Protein AF-A0A094HWD0-F1 (afdb_monomer_lite)

Secondary structure (DSSP, 8-state):
-----GGGSPPPP---SSTTTTTEEE-TTS-EEESS-TT------S-SSHHHHHHHHHHHHHHHHHHHHHHHHHTTEEEEEETTT--TTS--EEEEEETTTTT-SEEEEEE--TTSPTTBS-HHHHTSTTHHHHTBSHHHHHHHHHPBPTTSSBPEEEEE-SS--EEETTTTEEE-HHHHHTS--SSTTSPPPPP-TTTSS-TT-SSHHHHHHHIIIIIHHHHSPTT-EEEEEE-GGGG-

pLDDT: mean 93.98, std 5.71, range [55.62, 98.75]

Foldseek 3Di:
DDDDDLVNFAFQDAAAQALVSLQWDQDPLQAIAGVVDRVDFDDLPPDPQNRNSLLSVLSPLSNLVVVQVVLVVVLQKDWAWPVGPDDLLDATAIKIKHPCQQPALEEEEEAADQQDAFFANAVCCCRDPNHSCNRGCNVVSVVQQPDADPVGHGYMYITFGQHQQWADNVVSDTHGPSSQQSDGDRHSPDGGPDGDLVPGGDQQRSHNVSSVCCCVVPVCVVRHHVNHHYHYDYDDPNVD

Structure (mmCIF, N/CA/C/O backbone):
data_AF-A0A094HWD0-F1
#
_entry.id   AF-A0A094HWD0-F1
#
loop_
_atom_site.group_PDB
_atom_site.id
_atom_site.type_symbol
_atom_site.label_atom_id
_atom_site.label_alt_id
_atom_site.label_comp_id
_atom_site.label_asym_id
_atom_site.label_entity_id
_atom_site.label_seq_id
_atom_site.pdbx_PDB_ins_code
_atom_site.Cartn_x
_atom_site.Cartn_y
_atom_site.Cartn_z
_atom_site.occupancy
_atom_site.B_iso_or_equiv
_atom_site.auth_seq_id
_atom_site.auth_comp_id
_atom_site.auth_asym_id
_atom_site.auth_atom_id
_atom_site.pdbx_PDB_model_num
ATOM 1 N N . MET A 1 1 ? 18.355 18.136 -39.600 1.00 55.62 1 MET A N 1
ATOM 2 C CA . MET A 1 1 ? 17.879 17.665 -38.281 1.00 55.62 1 MET A CA 1
ATOM 3 C C . MET A 1 1 ? 17.108 16.374 -38.516 1.00 55.62 1 MET A C 1
ATOM 5 O O . MET A 1 1 ? 16.111 16.417 -39.224 1.00 55.62 1 MET A O 1
ATOM 9 N N . PHE A 1 2 ? 17.606 15.228 -38.048 1.00 69.12 2 PHE A N 1
ATOM 10 C CA . PHE A 1 2 ? 16.894 13.954 -38.199 1.00 69.12 2 PHE A CA 1
ATOM 11 C C . PHE A 1 2 ? 15.761 13.892 -37.174 1.00 69.12 2 PHE A C 1
ATOM 13 O O . PHE A 1 2 ? 15.998 14.107 -35.987 1.00 69.12 2 PHE A O 1
ATOM 20 N N . ARG A 1 3 ? 14.534 13.632 -37.633 1.00 71.06 3 ARG A N 1
ATOM 21 C CA . ARG A 1 3 ? 13.366 13.425 -36.772 1.00 71.06 3 ARG A CA 1
ATOM 22 C C . ARG A 1 3 ? 13.071 11.931 -36.740 1.00 71.06 3 ARG A C 1
ATOM 24 O O . ARG A 1 3 ? 12.794 11.345 -37.783 1.00 71.06 3 ARG A O 1
ATOM 31 N N . LEU A 1 4 ? 13.151 11.324 -35.560 1.00 74.50 4 LEU A N 1
ATOM 32 C CA . LEU A 1 4 ? 12.687 9.953 -35.359 1.00 74.50 4 LEU A CA 1
ATOM 33 C C . LEU A 1 4 ? 11.178 9.901 -35.616 1.00 74.50 4 LEU A C 1
ATOM 35 O O . LEU A 1 4 ? 10.418 10.702 -35.068 1.00 74.50 4 LEU A O 1
ATOM 39 N N . LEU A 1 5 ? 10.758 8.979 -36.479 1.00 84.88 5 LEU A N 1
ATOM 40 C CA . LEU A 1 5 ? 9.344 8.679 -36.679 1.00 84.88 5 LEU A CA 1
ATOM 41 C C . LEU A 1 5 ? 8.800 7.948 -35.440 1.00 84.88 5 LEU A C 1
ATOM 43 O O . LEU A 1 5 ? 9.559 7.209 -34.811 1.00 84.88 5 LEU A O 1
ATOM 47 N N . PRO A 1 6 ? 7.500 8.074 -35.113 1.00 81.06 6 PRO A N 1
ATOM 48 C CA . PRO A 1 6 ? 6.898 7.377 -33.972 1.00 81.06 6 PRO A CA 1
ATOM 49 C C . PRO A 1 6 ? 7.150 5.861 -33.959 1.00 81.06 6 PRO A C 1
ATOM 51 O O . PRO A 1 6 ? 7.413 5.288 -32.908 1.00 81.06 6 PRO A O 1
ATOM 54 N N . CYS A 1 7 ? 7.162 5.213 -35.129 1.00 83.62 7 CYS A N 1
ATOM 55 C CA . CYS A 1 7 ? 7.454 3.781 -35.269 1.00 83.62 7 CYS A CA 1
ATOM 56 C C . CYS A 1 7 ? 8.910 3.395 -34.952 1.00 83.62 7 CYS A C 1
ATOM 58 O O . CYS A 1 7 ? 9.192 2.221 -34.730 1.00 83.62 7 CYS A O 1
ATOM 60 N N . GLY A 1 8 ? 9.827 4.366 -34.941 1.00 87.31 8 GLY A N 1
ATOM 61 C CA . GLY A 1 8 ? 11.231 4.173 -34.585 1.00 87.31 8 GLY A CA 1
ATOM 62 C C . GLY A 1 8 ? 11.519 4.383 -33.099 1.00 87.31 8 GLY A C 1
ATOM 63 O O . GLY A 1 8 ? 12.674 4.268 -32.692 1.00 87.31 8 GLY A O 1
ATOM 64 N N . LEU A 1 9 ? 10.510 4.720 -32.288 1.00 91.31 9 LEU A N 1
ATOM 65 C CA . LEU A 1 9 ? 10.685 4.877 -30.848 1.00 91.31 9 LEU A CA 1
ATOM 66 C C . LEU A 1 9 ? 10.774 3.504 -30.161 1.00 91.31 9 LEU A C 1
ATOM 68 O O . LEU A 1 9 ? 10.066 2.571 -30.548 1.00 91.31 9 LEU A O 1
ATOM 72 N N . PRO A 1 10 ? 11.616 3.360 -29.122 1.00 92.94 10 PRO A N 1
ATOM 73 C CA . PRO A 1 10 ? 11.722 2.111 -28.380 1.00 92.94 10 PRO A CA 1
ATOM 74 C C . PRO A 1 10 ? 10.395 1.789 -27.693 1.00 92.94 10 PRO A C 1
ATOM 76 O O . PRO A 1 10 ? 9.833 2.642 -27.006 1.00 92.94 10 PRO A O 1
ATOM 79 N N . LYS A 1 11 ? 9.909 0.556 -27.841 1.00 93.69 11 LYS A N 1
ATOM 80 C CA . LYS A 1 11 ? 8.700 0.098 -27.145 1.00 93.69 11 LYS A CA 1
ATOM 81 C C . LYS A 1 11 ? 8.870 0.215 -25.633 1.00 93.69 11 LYS A C 1
ATOM 83 O O . LYS A 1 11 ? 9.974 0.055 -25.113 1.00 93.69 11 LYS A O 1
ATOM 88 N N . ASP A 1 12 ? 7.774 0.503 -24.944 1.00 95.62 12 ASP A N 1
ATOM 89 C CA . ASP A 1 12 ? 7.764 0.509 -23.486 1.00 95.62 12 ASP A CA 1
ATOM 90 C C . ASP A 1 12 ? 7.970 -0.923 -22.959 1.00 95.62 12 ASP A C 1
ATOM 92 O O . ASP A 1 12 ? 7.372 -1.850 -23.511 1.00 95.62 12 ASP A O 1
ATOM 96 N N . PRO A 1 13 ? 8.825 -1.148 -21.946 1.00 95.88 13 PRO A N 1
ATOM 97 C CA . PRO A 1 13 ? 9.082 -2.494 -21.470 1.00 95.88 13 PRO A CA 1
ATOM 98 C C . PRO A 1 13 ? 7.909 -3.031 -20.647 1.00 95.88 13 PRO A C 1
ATOM 100 O O . PRO A 1 13 ? 7.320 -2.347 -19.797 1.00 95.88 13 PRO A O 1
ATOM 103 N N . GLU A 1 14 ? 7.613 -4.300 -20.888 1.00 95.31 14 GLU A N 1
ATOM 104 C CA . GLU A 1 14 ? 6.589 -5.068 -20.198 1.00 95.31 14 GLU A CA 1
ATOM 105 C C . GLU A 1 14 ? 7.249 -6.204 -19.424 1.00 95.31 14 GLU A C 1
ATOM 107 O O . GLU A 1 14 ? 8.167 -6.860 -19.915 1.00 95.31 14 GLU A O 1
ATOM 112 N N . TYR A 1 15 ? 6.778 -6.409 -18.199 1.00 96.56 15 TYR A N 1
ATOM 113 C CA . TYR A 1 15 ? 7.242 -7.461 -17.308 1.00 96.56 15 TYR A CA 1
ATOM 114 C C . TYR A 1 15 ? 6.021 -8.169 -16.718 1.00 96.56 15 TYR A C 1
ATOM 116 O O . TYR A 1 15 ? 5.000 -7.505 -16.493 1.00 96.56 15 TYR A O 1
ATOM 124 N N . PRO A 1 16 ? 6.109 -9.483 -16.458 1.00 96.88 16 PRO A N 1
ATOM 125 C CA . PRO A 1 16 ? 5.057 -10.205 -15.752 1.00 96.88 16 PRO A CA 1
ATOM 126 C C . PRO A 1 16 ? 4.907 -9.681 -14.319 1.00 96.88 16 PRO A C 1
ATOM 128 O O . PRO A 1 16 ? 5.835 -9.100 -13.766 1.00 96.88 16 PRO A O 1
ATOM 131 N N . THR A 1 17 ? 3.734 -9.858 -13.713 1.00 95.69 17 THR A N 1
ATOM 132 C CA . THR A 1 17 ? 3.402 -9.293 -12.388 1.00 95.69 17 THR A CA 1
ATOM 133 C C . THR A 1 17 ? 3.291 -10.344 -11.283 1.00 95.69 17 THR A C 1
ATOM 135 O O . THR A 1 17 ? 2.714 -10.075 -10.231 1.00 95.69 17 THR A O 1
ATOM 138 N N . ASP A 1 18 ? 3.820 -11.539 -11.521 1.00 96.44 18 ASP A N 1
ATOM 139 C CA . ASP A 1 18 ? 3.979 -12.625 -10.558 1.00 96.44 18 ASP A CA 1
ATOM 140 C C . ASP A 1 18 ? 5.471 -12.892 -10.305 1.00 96.44 18 ASP A C 1
ATOM 142 O O . ASP A 1 18 ? 6.312 -12.669 -11.178 1.00 96.44 18 ASP A O 1
ATOM 146 N N . LEU A 1 19 ? 5.814 -13.327 -9.086 1.00 96.31 19 LEU A N 1
ATOM 147 C CA . LEU A 1 19 ? 7.217 -13.503 -8.690 1.00 96.31 19 LEU A CA 1
ATOM 148 C C . LEU A 1 19 ? 7.936 -14.540 -9.553 1.00 96.31 19 LEU A C 1
ATOM 150 O O . LEU A 1 19 ? 9.056 -14.282 -9.991 1.00 96.31 19 LEU A O 1
ATOM 154 N N . GLU A 1 20 ? 7.289 -15.675 -9.813 1.00 97.00 20 GLU A N 1
ATOM 155 C CA . GLU A 1 20 ? 7.901 -16.802 -10.515 1.00 97.00 20 GLU A CA 1
ATOM 156 C C . GLU A 1 20 ? 8.303 -16.411 -11.939 1.00 97.00 20 GLU A C 1
ATOM 158 O O . GLU A 1 20 ? 9.467 -16.555 -12.315 1.00 97.00 20 GLU A O 1
ATOM 163 N N . SER A 1 21 ? 7.389 -15.797 -12.695 1.00 97.06 21 SER A N 1
ATOM 164 C CA . SER A 1 21 ? 7.669 -15.319 -14.053 1.00 97.06 21 SER A CA 1
ATOM 165 C C . SER A 1 21 ? 8.644 -14.138 -14.080 1.00 97.06 21 SER A C 1
ATOM 167 O O . SER A 1 21 ? 9.310 -13.913 -15.091 1.00 97.06 21 SER A O 1
ATOM 169 N N . LEU A 1 22 ? 8.769 -13.381 -12.983 1.00 96.69 22 LEU A N 1
ATOM 170 C CA . LEU A 1 22 ? 9.822 -12.373 -12.809 1.00 96.69 22 LEU A CA 1
ATOM 171 C C . LEU A 1 22 ? 11.197 -12.987 -12.490 1.00 96.69 22 LEU A C 1
ATOM 173 O O . LEU A 1 22 ? 12.187 -12.253 -12.463 1.00 96.69 22 LEU A O 1
ATOM 177 N N . GLY A 1 23 ? 11.276 -14.301 -12.259 1.00 97.62 23 GLY A N 1
ATOM 178 C CA . GLY A 1 23 ? 12.507 -15.007 -11.914 1.00 97.62 23 GLY A CA 1
ATOM 179 C C . GLY A 1 23 ? 12.818 -15.008 -10.416 1.00 97.62 23 GLY A C 1
ATOM 180 O O . GLY A 1 23 ? 13.992 -15.072 -10.042 1.00 97.62 23 GLY A O 1
ATOM 181 N N . TYR A 1 24 ? 11.797 -14.913 -9.560 1.00 98.31 24 TYR A N 1
ATOM 182 C CA . TYR A 1 24 ? 11.932 -14.866 -8.104 1.00 98.31 24 TYR A CA 1
ATOM 183 C C . TYR A 1 24 ? 10.989 -15.842 -7.395 1.00 98.31 24 TYR A C 1
ATOM 185 O O . TYR A 1 24 ? 9.944 -16.225 -7.909 1.00 98.31 24 TYR A O 1
ATOM 193 N N . PHE A 1 25 ? 11.342 -16.210 -6.170 1.00 98.12 25 PHE A N 1
ATOM 194 C CA . PHE A 1 25 ? 10.505 -17.002 -5.273 1.00 98.12 25 PHE A CA 1
ATOM 195 C C . PHE A 1 25 ? 10.649 -16.490 -3.836 1.00 98.12 25 PHE A C 1
ATOM 197 O O . PHE A 1 25 ? 11.571 -15.730 -3.534 1.00 98.12 25 PHE A O 1
ATOM 204 N N . VAL A 1 26 ? 9.730 -16.889 -2.958 1.00 98.25 26 VAL A N 1
ATOM 205 C CA . VAL A 1 26 ? 9.836 -16.638 -1.514 1.00 98.25 26 VAL A CA 1
ATOM 206 C C . VAL A 1 26 ? 10.448 -17.876 -0.865 1.00 98.25 26 VAL A C 1
ATOM 208 O O . VAL A 1 26 ? 9.932 -18.973 -1.072 1.00 98.25 26 VAL A O 1
ATOM 211 N N . ASN A 1 27 ? 11.554 -17.723 -0.137 1.00 97.12 27 ASN A N 1
ATOM 212 C CA . ASN A 1 27 ? 12.204 -18.829 0.574 1.00 97.12 27 ASN A CA 1
ATOM 213 C C . ASN A 1 27 ? 11.548 -19.099 1.949 1.00 97.12 27 ASN A C 1
ATOM 215 O O . ASN A 1 27 ? 10.610 -18.413 2.356 1.00 97.12 27 ASN A O 1
ATOM 219 N N . ASP A 1 28 ? 12.079 -20.075 2.688 1.00 96.94 28 ASP A N 1
ATOM 220 C CA . ASP A 1 28 ? 11.582 -20.450 4.024 1.00 96.94 28 ASP A CA 1
ATOM 221 C C . ASP A 1 28 ? 11.779 -19.353 5.091 1.00 96.94 28 ASP A C 1
ATOM 223 O O . ASP A 1 28 ? 11.131 -19.374 6.136 1.00 96.94 28 ASP A O 1
ATOM 227 N N . GLU A 1 29 ? 12.648 -18.374 4.824 1.00 96.75 29 GLU A N 1
ATOM 228 C CA . GLU A 1 29 ? 12.916 -17.207 5.680 1.00 96.75 29 GLU A CA 1
ATOM 229 C C . GLU A 1 29 ? 12.014 -16.007 5.332 1.00 96.75 29 GLU A C 1
ATOM 231 O O . GLU A 1 29 ? 12.188 -14.916 5.870 1.00 96.75 29 GLU A O 1
ATOM 236 N N . ASP A 1 30 ? 11.029 -16.210 4.451 1.00 97.88 30 ASP A N 1
ATOM 237 C CA . ASP A 1 30 ? 10.090 -15.202 3.952 1.00 97.88 30 ASP A CA 1
ATOM 238 C C . ASP A 1 30 ? 10.704 -14.105 3.060 1.00 97.88 30 ASP A C 1
ATOM 240 O O . ASP A 1 30 ? 10.120 -13.039 2.836 1.00 97.88 30 ASP A O 1
ATOM 244 N N . GLU A 1 31 ? 11.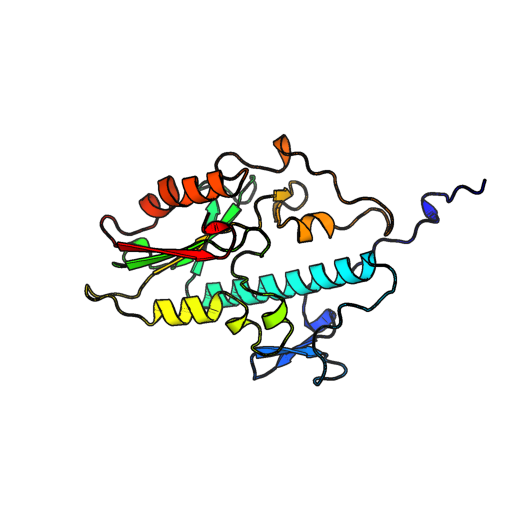883 -14.363 2.505 1.00 97.88 31 GLU A N 1
ATOM 245 C CA . GLU A 1 31 ? 12.622 -13.423 1.672 1.00 97.88 31 GLU A CA 1
ATOM 246 C C . GLU A 1 31 ? 12.425 -13.699 0.183 1.00 97.88 31 GLU A C 1
ATOM 248 O O . GLU A 1 31 ? 12.402 -14.845 -0.271 1.00 97.88 31 GLU A O 1
ATOM 253 N N . ILE A 1 32 ? 12.353 -12.626 -0.608 1.00 98.06 32 ILE A N 1
ATOM 254 C CA . ILE A 1 32 ? 12.278 -12.719 -2.067 1.00 98.06 32 ILE A CA 1
ATOM 255 C C . ILE A 1 32 ? 13.686 -12.939 -2.628 1.00 98.06 32 ILE A C 1
ATOM 257 O O . ILE A 1 32 ? 14.540 -12.047 -2.580 1.00 98.06 32 ILE A O 1
ATOM 261 N N . ARG A 1 33 ? 13.920 -14.124 -3.194 1.00 98.12 33 ARG A N 1
ATOM 262 C CA . ARG A 1 33 ? 15.210 -14.566 -3.741 1.00 98.12 33 ARG A CA 1
ATOM 263 C C . ARG A 1 33 ? 15.108 -14.865 -5.232 1.00 98.12 33 ARG A C 1
ATOM 265 O O . ARG A 1 33 ? 14.052 -15.248 -5.728 1.00 98.12 33 ARG A O 1
ATOM 272 N N . SER A 1 34 ? 16.203 -14.664 -5.963 1.00 97.69 34 SER A N 1
ATOM 273 C CA . SER A 1 34 ? 16.270 -15.005 -7.389 1.00 97.69 34 SER A CA 1
ATOM 274 C C . SER A 1 34 ? 16.265 -16.522 -7.596 1.00 97.69 34 SER A C 1
ATOM 276 O O . SER A 1 34 ? 16.999 -17.241 -6.920 1.00 97.69 34 SER A O 1
ATOM 278 N N . ILE A 1 35 ? 15.484 -16.999 -8.569 1.00 98.06 35 ILE A N 1
ATOM 279 C CA . ILE A 1 35 ? 15.457 -18.408 -8.993 1.00 98.06 35 ILE A CA 1
ATOM 280 C C . ILE A 1 35 ? 16.804 -18.817 -9.606 1.00 98.06 35 ILE A C 1
ATOM 282 O O . ILE A 1 35 ? 17.298 -19.907 -9.332 1.00 98.06 35 ILE A O 1
ATOM 286 N N . GLU A 1 36 ? 17.425 -17.940 -10.404 1.00 97.12 36 GLU A N 1
ATOM 287 C CA . GLU A 1 36 ? 18.719 -18.210 -11.050 1.00 97.12 36 GLU A CA 1
ATOM 288 C C . GLU A 1 36 ? 19.840 -18.390 -10.016 1.00 97.12 36 GLU A C 1
ATOM 290 O O . GLU A 1 36 ? 20.690 -19.271 -10.148 1.00 97.12 36 GLU A O 1
ATOM 295 N N . ASN A 1 37 ? 19.844 -17.562 -8.968 1.00 97.06 37 ASN A N 1
ATOM 296 C CA . ASN A 1 37 ? 20.797 -17.679 -7.872 1.00 97.06 37 ASN A CA 1
ATOM 297 C C . ASN A 1 37 ? 20.187 -17.168 -6.553 1.00 97.06 37 ASN A C 1
ATOM 299 O O . ASN A 1 37 ? 20.165 -15.952 -6.321 1.00 97.06 37 ASN A O 1
ATOM 303 N N . PRO A 1 38 ? 19.786 -18.081 -5.646 1.00 96.81 38 PRO A N 1
ATOM 304 C CA . PRO A 1 38 ? 19.119 -17.738 -4.387 1.00 96.81 38 PRO A CA 1
ATOM 305 C C . PRO A 1 38 ? 19.908 -16.827 -3.437 1.00 96.81 38 PRO A C 1
ATOM 307 O O . PRO A 1 38 ? 19.339 -16.300 -2.485 1.00 96.81 38 PRO A O 1
ATOM 310 N N . LYS A 1 39 ? 21.209 -16.600 -3.674 1.00 95.81 39 LYS A N 1
ATOM 311 C CA . LYS A 1 39 ? 22.006 -15.641 -2.888 1.00 95.81 39 LYS A CA 1
ATOM 312 C C . LYS A 1 39 ? 21.632 -14.186 -3.171 1.00 95.81 39 LYS A C 1
ATOM 314 O O . LYS A 1 39 ? 21.931 -13.316 -2.354 1.00 95.81 39 LYS A O 1
ATOM 319 N N . TYR A 1 40 ? 21.020 -13.904 -4.320 1.00 96.31 40 TYR A N 1
ATOM 320 C CA . TYR A 1 40 ? 20.686 -12.545 -4.727 1.00 96.31 40 TYR A CA 1
ATOM 321 C C . TYR A 1 40 ? 19.231 -12.191 -4.421 1.00 96.31 40 TYR A C 1
ATOM 323 O O . TYR A 1 40 ? 18.310 -12.985 -4.617 1.00 96.31 40 TYR A O 1
ATOM 331 N N . TYR A 1 41 ? 19.052 -10.957 -3.955 1.00 96.81 41 TYR A N 1
ATOM 332 C CA . TYR A 1 41 ? 17.760 -10.287 -3.847 1.00 96.81 41 TYR A CA 1
ATOM 333 C C . TYR A 1 41 ? 17.319 -9.709 -5.201 1.00 96.81 41 TYR A C 1
ATOM 335 O O . TYR A 1 41 ? 17.978 -9.896 -6.228 1.00 96.81 41 TYR A O 1
ATOM 343 N N . PHE A 1 42 ? 16.221 -8.953 -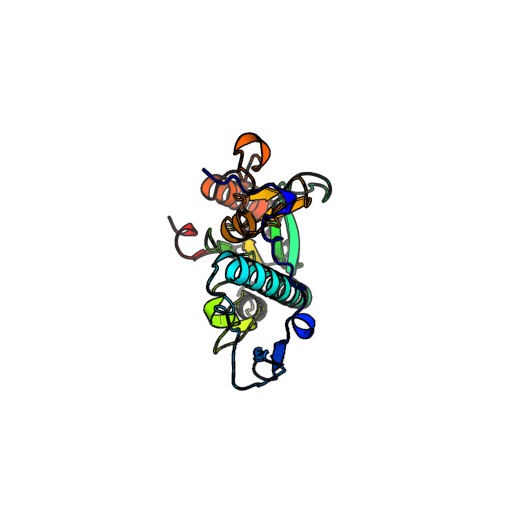5.191 1.00 95.25 42 PHE A N 1
ATOM 344 C CA . PHE A 1 42 ? 15.746 -8.200 -6.345 1.00 95.25 42 PHE A CA 1
ATOM 345 C C . PHE A 1 42 ? 16.832 -7.294 -6.946 1.00 95.25 42 PHE A C 1
ATOM 347 O O . PHE A 1 42 ? 17.389 -6.413 -6.285 1.00 95.25 42 PHE A O 1
ATOM 354 N N . LYS A 1 43 ? 17.103 -7.481 -8.239 1.00 94.69 43 LYS A N 1
ATOM 355 C CA . LYS A 1 43 ? 18.051 -6.666 -9.001 1.00 94.69 43 LYS A CA 1
ATOM 356 C C . LYS A 1 43 ? 17.313 -5.531 -9.709 1.00 94.69 43 LYS A C 1
ATOM 358 O O . LYS A 1 43 ? 16.762 -5.746 -10.778 1.00 94.69 43 LYS A O 1
ATOM 363 N N . TYR A 1 44 ? 17.359 -4.322 -9.144 1.00 93.88 44 TYR A N 1
ATOM 364 C CA . TYR A 1 44 ? 16.729 -3.135 -9.745 1.00 93.88 44 TYR A CA 1
ATOM 365 C C . TYR A 1 44 ? 17.413 -2.675 -11.042 1.00 93.88 44 TYR A C 1
ATOM 367 O O . TYR A 1 44 ? 16.756 -2.389 -12.037 1.00 93.88 44 TYR A O 1
ATOM 375 N N . PHE A 1 45 ? 18.747 -2.590 -11.038 1.00 95.56 45 PHE A N 1
ATOM 376 C CA . PHE A 1 45 ? 19.510 -2.088 -12.182 1.00 95.56 45 PHE A CA 1
ATOM 377 C C . PHE A 1 45 ? 19.754 -3.201 -13.205 1.00 95.56 45 PHE A C 1
ATOM 379 O O . PHE A 1 45 ? 20.784 -3.884 -13.179 1.00 95.56 45 PHE A O 1
ATOM 386 N N . ILE A 1 46 ? 18.797 -3.379 -14.112 1.00 94.94 46 ILE A N 1
ATOM 387 C CA . ILE A 1 46 ? 18.897 -4.306 -15.250 1.00 94.94 46 ILE A CA 1
ATOM 388 C C . ILE A 1 46 ? 19.244 -3.597 -16.560 1.00 94.94 46 ILE A C 1
ATOM 390 O O . ILE A 1 46 ? 19.739 -4.229 -17.491 1.00 94.94 46 ILE A O 1
ATOM 394 N N . ASN A 1 47 ? 19.020 -2.284 -16.633 1.00 96.00 47 ASN A N 1
ATOM 395 C CA . ASN A 1 47 ? 19.301 -1.471 -17.806 1.00 96.00 47 ASN A CA 1
ATOM 396 C C . ASN A 1 47 ? 19.861 -0.095 -17.401 1.00 96.00 47 ASN A C 1
ATOM 398 O O . ASN A 1 47 ? 19.629 0.394 -16.296 1.00 96.00 47 ASN A O 1
ATOM 402 N N . ARG A 1 48 ? 20.588 0.554 -18.318 1.00 94.12 48 ARG A N 1
ATOM 403 C CA . ARG A 1 48 ? 21.047 1.945 -18.154 1.00 94.12 48 ARG A CA 1
ATOM 404 C C . ARG A 1 48 ? 19.913 2.954 -18.327 1.00 94.12 48 ARG A C 1
ATOM 406 O O . ARG A 1 48 ? 19.997 4.059 -17.805 1.00 94.12 48 ARG A O 1
ATOM 413 N N . THR A 1 49 ? 18.877 2.592 -19.077 1.00 93.06 49 THR A N 1
ATOM 414 C CA . THR A 1 49 ? 17.676 3.405 -19.240 1.00 93.06 49 THR A CA 1
ATOM 415 C C . THR A 1 49 ? 16.739 3.166 -18.064 1.00 93.06 49 THR A C 1
ATOM 417 O O . THR A 1 49 ? 16.182 2.077 -17.919 1.00 93.06 49 THR A O 1
ATOM 420 N N . GLU A 1 50 ? 16.519 4.214 -17.270 1.00 94.44 50 GLU A N 1
ATOM 421 C CA . GLU A 1 50 ? 15.764 4.139 -16.015 1.00 94.44 50 GLU A CA 1
ATOM 422 C C . GLU A 1 50 ? 14.355 3.566 -16.186 1.00 94.44 50 GLU A C 1
ATOM 424 O O . GLU A 1 50 ? 13.897 2.778 -15.363 1.00 94.44 50 GLU A O 1
ATOM 429 N N . ARG A 1 51 ? 13.714 3.847 -17.324 1.00 95.62 51 ARG A N 1
ATOM 430 C CA . ARG A 1 51 ? 12.377 3.347 -17.644 1.00 95.62 51 ARG A CA 1
ATOM 431 C C . ARG A 1 51 ? 12.235 1.826 -17.512 1.00 95.62 51 ARG A C 1
ATOM 433 O O . ARG A 1 51 ? 11.203 1.342 -17.058 1.00 95.62 51 ARG A O 1
ATOM 440 N N . TYR A 1 52 ? 13.259 1.066 -17.898 1.00 96.44 52 TYR A N 1
ATOM 441 C CA . TYR A 1 52 ? 13.236 -0.397 -17.801 1.00 96.44 52 TYR A CA 1
ATOM 442 C C . TYR A 1 52 ? 13.298 -0.863 -16.346 1.00 96.44 52 TYR A C 1
ATOM 444 O O . TYR A 1 52 ? 12.577 -1.793 -15.989 1.00 96.44 52 TYR A O 1
ATOM 452 N N . ASN A 1 53 ? 14.102 -0.186 -15.522 1.00 96.69 53 ASN A N 1
ATOM 453 C CA . ASN A 1 53 ? 14.244 -0.469 -14.095 1.00 96.69 53 ASN A CA 1
ATOM 454 C C . ASN A 1 53 ? 12.943 -0.121 -13.345 1.00 96.69 53 ASN A C 1
ATOM 456 O O . ASN A 1 53 ? 12.441 -0.915 -12.551 1.00 96.69 53 ASN A O 1
ATOM 460 N N . GLU A 1 54 ? 12.328 1.027 -13.655 1.00 96.38 54 GLU A N 1
ATOM 461 C CA . GLU A 1 54 ? 11.049 1.456 -13.070 1.00 96.38 54 GLU A CA 1
ATOM 462 C C . GLU A 1 54 ? 9.907 0.487 -13.387 1.00 96.38 54 GLU A C 1
ATOM 464 O O . GLU A 1 54 ? 9.136 0.120 -12.498 1.00 96.38 54 GLU A O 1
ATOM 469 N N . ARG A 1 55 ? 9.807 0.053 -14.650 1.00 97.06 55 ARG A N 1
ATOM 470 C CA . ARG A 1 55 ? 8.775 -0.888 -15.099 1.00 97.06 55 ARG A CA 1
ATOM 471 C C . ARG A 1 55 ? 8.930 -2.257 -14.448 1.00 97.06 55 ARG A C 1
ATOM 473 O O . ARG A 1 55 ? 7.928 -2.832 -14.030 1.00 97.06 55 ARG A O 1
ATOM 480 N N . GLN A 1 56 ? 10.163 -2.738 -14.291 1.00 96.81 56 GLN A N 1
ATOM 481 C CA . GLN A 1 56 ? 10.433 -3.978 -13.566 1.00 96.81 56 GLN A CA 1
ATOM 482 C C . GLN A 1 56 ? 10.085 -3.842 -12.079 1.00 96.81 56 GLN A C 1
ATOM 484 O O . GLN A 1 56 ? 9.440 -4.722 -11.511 1.00 96.81 56 GLN A O 1
ATOM 489 N N . ARG A 1 57 ? 10.459 -2.723 -11.445 1.00 96.56 57 ARG A N 1
ATOM 490 C CA . ARG A 1 57 ? 10.123 -2.448 -10.042 1.00 96.56 57 ARG A CA 1
ATOM 491 C C . ARG A 1 57 ? 8.616 -2.401 -9.814 1.00 96.56 57 ARG A C 1
ATOM 493 O O . ARG A 1 57 ? 8.149 -2.985 -8.849 1.00 96.56 57 ARG A O 1
ATOM 500 N N . GLU A 1 58 ? 7.843 -1.741 -10.674 1.00 97.00 58 GLU A N 1
ATOM 501 C CA . GLU A 1 58 ? 6.376 -1.706 -10.539 1.00 97.00 58 GLU A CA 1
ATOM 502 C C . GLU A 1 58 ? 5.741 -3.094 -10.714 1.00 97.00 58 GLU A C 1
ATOM 504 O O . GLU A 1 58 ? 4.761 -3.420 -10.037 1.00 97.00 58 GLU A O 1
ATOM 509 N N . ALA A 1 59 ? 6.308 -3.931 -11.585 1.00 97.44 59 ALA A N 1
ATOM 510 C CA . ALA A 1 59 ? 5.872 -5.311 -11.744 1.00 97.44 59 ALA A CA 1
ATOM 511 C C . ALA A 1 59 ? 6.156 -6.146 -10.480 1.00 97.44 59 ALA A C 1
ATOM 513 O O . ALA A 1 59 ? 5.251 -6.802 -9.962 1.00 97.44 59 ALA A O 1
ATOM 514 N N . MET A 1 60 ? 7.360 -6.015 -9.912 1.00 97.69 60 MET A N 1
ATOM 515 C CA . MET A 1 60 ? 7.731 -6.609 -8.622 1.00 97.69 60 MET A CA 1
ATOM 516 C C . MET A 1 60 ? 6.831 -6.109 -7.479 1.00 97.69 60 MET A C 1
ATOM 518 O O . MET A 1 60 ? 6.282 -6.908 -6.725 1.00 97.69 60 MET A O 1
ATOM 522 N N . ASN A 1 61 ? 6.592 -4.798 -7.381 1.00 97.12 61 ASN A N 1
ATOM 523 C CA . ASN A 1 61 ? 5.693 -4.215 -6.380 1.00 97.12 61 ASN A CA 1
ATOM 524 C C . ASN A 1 61 ? 4.257 -4.739 -6.527 1.00 97.12 61 ASN A C 1
ATOM 526 O O . ASN A 1 61 ? 3.561 -4.920 -5.531 1.00 97.12 61 ASN A O 1
ATOM 530 N N . THR A 1 62 ? 3.808 -5.016 -7.754 1.00 96.75 62 THR A N 1
ATOM 531 C CA . THR A 1 62 ? 2.496 -5.630 -7.992 1.00 96.75 62 THR A CA 1
ATOM 532 C C . THR A 1 62 ? 2.437 -7.065 -7.479 1.00 96.75 62 THR A C 1
ATOM 534 O O . THR A 1 62 ? 1.464 -7.409 -6.809 1.00 96.75 62 THR A O 1
ATOM 537 N N . ALA A 1 63 ? 3.479 -7.867 -7.706 1.00 97.94 63 ALA A N 1
ATOM 538 C CA . ALA A 1 63 ? 3.573 -9.213 -7.143 1.00 97.94 63 ALA A CA 1
ATOM 539 C C . ALA A 1 63 ? 3.557 -9.180 -5.602 1.00 97.94 63 ALA A C 1
ATOM 541 O O . ALA A 1 63 ? 2.789 -9.903 -4.965 1.00 97.94 63 ALA A O 1
ATOM 542 N N . ILE A 1 64 ? 4.336 -8.270 -5.004 1.00 98.12 64 ILE A N 1
ATOM 543 C CA . ILE A 1 64 ? 4.388 -8.048 -3.550 1.00 98.12 64 ILE A CA 1
ATOM 544 C C . ILE A 1 64 ? 3.013 -7.659 -3.000 1.00 98.12 64 ILE A C 1
ATOM 546 O O . ILE A 1 64 ? 2.567 -8.251 -2.019 1.00 98.12 64 ILE A O 1
ATOM 550 N N . ARG A 1 65 ? 2.315 -6.705 -3.637 1.00 97.00 65 ARG A N 1
ATOM 551 C CA . ARG A 1 65 ? 0.960 -6.292 -3.236 1.00 97.00 65 ARG A CA 1
ATOM 552 C C . ARG A 1 65 ? 0.012 -7.483 -3.168 1.00 97.00 65 ARG A C 1
ATOM 554 O O . ARG A 1 65 ? -0.662 -7.653 -2.160 1.00 97.00 65 ARG A O 1
ATOM 561 N N . THR A 1 66 ? 0.001 -8.329 -4.195 1.00 97.50 66 THR A N 1
ATOM 562 C CA . THR A 1 66 ? -0.861 -9.520 -4.239 1.00 97.50 66 THR A CA 1
ATOM 563 C C . THR A 1 66 ? -0.580 -10.473 -3.076 1.00 97.50 66 THR A C 1
ATOM 565 O O . THR A 1 66 ? -1.516 -10.949 -2.431 1.00 97.50 66 THR A O 1
ATOM 568 N N . ILE A 1 67 ? 0.696 -10.716 -2.761 1.00 98.31 67 ILE A N 1
ATOM 569 C CA . ILE A 1 67 ? 1.092 -11.590 -1.647 1.00 98.31 67 ILE A CA 1
ATOM 570 C C . ILE A 1 67 ? 0.678 -10.982 -0.306 1.00 98.31 67 ILE A C 1
ATOM 572 O O . ILE A 1 67 ? 0.047 -11.660 0.504 1.00 98.31 67 ILE A O 1
ATOM 576 N N . VAL A 1 68 ? 0.990 -9.704 -0.076 1.00 98.56 68 VAL A N 1
ATOM 577 C CA . VAL A 1 68 ? 0.663 -9.006 1.176 1.00 98.56 68 VAL A CA 1
ATOM 578 C C . VAL A 1 68 ? -0.847 -8.939 1.383 1.00 98.56 68 VAL A C 1
ATOM 580 O O . VAL A 1 68 ? -1.320 -9.284 2.463 1.00 98.56 68 VAL A O 1
ATOM 583 N N . SER A 1 69 ? -1.623 -8.583 0.356 1.00 97.81 69 SER A N 1
ATOM 584 C CA . SER A 1 69 ? -3.088 -8.583 0.433 1.00 97.81 69 SER A CA 1
ATOM 585 C C . SER A 1 69 ? -3.644 -9.971 0.752 1.00 97.81 69 SER A C 1
ATOM 587 O O . SER A 1 69 ? -4.513 -10.085 1.613 1.00 97.81 69 SER A O 1
ATOM 589 N N . SER A 1 70 ? -3.114 -11.027 0.127 1.00 98.44 70 SER A N 1
ATOM 590 C CA . SER A 1 70 ? -3.547 -12.407 0.396 1.00 98.44 70 SER A CA 1
ATOM 591 C C . SER A 1 70 ? -3.239 -12.837 1.832 1.00 98.44 70 SER A C 1
ATOM 593 O O . SER A 1 70 ? -4.077 -13.449 2.491 1.00 98.44 70 SER A O 1
ATOM 595 N N . ARG A 1 71 ? -2.058 -12.480 2.351 1.00 98.56 71 ARG A N 1
ATOM 596 C CA . ARG A 1 71 ? -1.661 -12.782 3.733 1.00 98.56 71 ARG A CA 1
ATOM 597 C C . ARG A 1 71 ? -2.489 -12.005 4.750 1.00 98.56 71 ARG A C 1
ATOM 599 O O . ARG A 1 71 ? -2.957 -12.594 5.712 1.00 98.56 71 ARG A O 1
ATOM 606 N N . LEU A 1 72 ? -2.726 -10.714 4.523 1.00 98.75 72 LEU A N 1
ATOM 607 C CA . LEU A 1 72 ? -3.588 -9.910 5.394 1.00 98.75 72 LEU A CA 1
ATOM 608 C C . LEU A 1 72 ? -5.027 -10.443 5.407 1.00 98.75 72 LEU A C 1
ATOM 610 O O . LEU A 1 72 ? -5.636 -10.507 6.472 1.00 98.75 72 LEU A O 1
ATOM 614 N N . ALA A 1 73 ? -5.546 -10.888 4.259 1.00 98.56 73 ALA A N 1
ATOM 615 C CA . ALA A 1 73 ? -6.851 -11.539 4.189 1.00 98.56 73 ALA A CA 1
ATOM 616 C C . ALA A 1 73 ? -6.895 -12.848 4.996 1.00 98.56 73 ALA A C 1
ATOM 618 O O . ALA A 1 73 ? -7.847 -13.077 5.742 1.00 98.56 73 ALA A O 1
ATOM 619 N N . ALA A 1 74 ? -5.847 -13.674 4.910 1.00 98.44 74 ALA A N 1
ATOM 620 C CA . ALA A 1 74 ? -5.722 -14.892 5.715 1.00 98.44 74 ALA A CA 1
ATOM 621 C C . ALA A 1 74 ? -5.657 -14.606 7.230 1.00 98.44 74 ALA A C 1
ATOM 623 O O . ALA A 1 74 ? -6.160 -15.398 8.022 1.00 98.44 74 ALA A O 1
ATOM 624 N N . GLU A 1 75 ? -5.123 -13.447 7.628 1.00 98.12 75 GLU A N 1
ATOM 625 C CA . GLU A 1 75 ? -5.127 -12.954 9.014 1.00 98.12 75 GLU A CA 1
ATOM 626 C C . GLU A 1 75 ? -6.456 -12.290 9.430 1.00 98.12 75 GLU A C 1
ATOM 628 O O . GLU A 1 75 ? -6.553 -11.683 10.495 1.00 98.12 75 GLU A O 1
ATOM 633 N N . GLY A 1 76 ? -7.511 -12.398 8.619 1.00 98.12 76 GLY A N 1
ATOM 634 C CA . GLY A 1 76 ? -8.838 -11.882 8.956 1.00 98.12 76 GLY A CA 1
ATOM 635 C C . GLY A 1 76 ? -8.988 -10.375 8.756 1.00 98.12 76 GLY A C 1
ATOM 636 O O . GLY A 1 76 ? -9.783 -9.742 9.454 1.00 98.12 76 GLY A O 1
ATOM 637 N N . MET A 1 77 ? -8.233 -9.793 7.823 1.00 98.62 77 MET A N 1
ATOM 638 C CA . MET A 1 77 ? -8.466 -8.434 7.337 1.00 98.62 77 MET A CA 1
ATOM 639 C C . MET A 1 77 ? -9.370 -8.457 6.101 1.00 98.62 77 MET A C 1
ATOM 641 O O . MET A 1 77 ? -9.167 -9.247 5.184 1.00 98.62 77 MET A O 1
ATOM 645 N N . GLU A 1 78 ? -10.339 -7.554 6.042 1.00 97.62 78 GLU A N 1
ATOM 646 C CA . GLU A 1 78 ? -11.235 -7.367 4.907 1.00 97.62 78 GLU A CA 1
ATOM 647 C C . GLU A 1 78 ? -11.043 -5.995 4.259 1.00 97.62 78 GLU A C 1
ATOM 649 O O . GLU A 1 78 ? -10.695 -5.010 4.916 1.00 97.62 78 GLU A O 1
ATOM 654 N N . THR A 1 79 ? -11.262 -5.937 2.946 1.00 97.44 79 THR A N 1
ATOM 655 C CA . THR A 1 79 ? -11.170 -4.698 2.172 1.00 97.44 79 THR A CA 1
ATOM 656 C C . THR A 1 79 ? -12.469 -3.914 2.268 1.00 97.44 79 THR A C 1
ATOM 658 O O . THR A 1 79 ? -13.520 -4.400 1.855 1.00 97.44 79 THR A O 1
ATOM 661 N N . HIS A 1 80 ? -12.379 -2.656 2.699 1.00 96.94 80 HIS A N 1
ATOM 662 C CA . HIS A 1 80 ? -13.465 -1.689 2.567 1.00 96.94 80 HIS A CA 1
ATOM 663 C C . HIS A 1 80 ? -13.110 -0.646 1.516 1.00 96.94 80 HIS A C 1
ATOM 665 O O . HIS A 1 80 ? -12.001 -0.112 1.498 1.00 96.94 80 HIS A O 1
ATOM 671 N N . LEU A 1 81 ? -14.068 -0.341 0.647 1.00 95.62 81 LEU A N 1
ATOM 672 C CA . LEU A 1 81 ? -13.932 0.703 -0.360 1.00 95.62 81 LEU A CA 1
ATOM 673 C C . LEU A 1 81 ? -14.424 2.024 0.217 1.00 95.62 81 LEU A C 1
ATOM 675 O O . LEU A 1 81 ? -15.478 2.059 0.851 1.00 95.62 81 LEU A O 1
ATOM 679 N N . LEU A 1 82 ? -13.653 3.088 0.009 1.00 94.50 82 LEU A N 1
ATOM 680 C CA . LEU A 1 82 ? -14.002 4.446 0.403 1.00 94.50 82 LEU A CA 1
ATOM 681 C C . LEU A 1 82 ? -14.398 5.273 -0.823 1.00 94.50 82 LEU A C 1
ATOM 683 O O . LEU A 1 82 ? -13.655 5.231 -1.805 1.00 94.50 82 LEU A O 1
ATOM 687 N N . PRO A 1 83 ? -15.486 6.063 -0.763 1.00 93.25 83 PRO A N 1
ATOM 688 C CA . PRO A 1 83 ? -16.415 6.211 0.369 1.00 93.25 83 PRO A CA 1
ATOM 689 C C . PRO A 1 83 ? -17.113 4.898 0.765 1.00 93.25 83 PRO A C 1
ATOM 691 O O . PRO A 1 83 ? -17.297 4.031 -0.082 1.00 93.25 83 PRO A O 1
ATOM 694 N N . LEU A 1 84 ? -17.476 4.709 2.038 1.00 91.44 84 LEU A N 1
ATOM 695 C CA . LEU A 1 84 ? -18.076 3.437 2.478 1.00 91.44 84 LEU A CA 1
ATOM 696 C C . LEU A 1 84 ? -19.328 3.084 1.656 1.00 91.44 84 LEU A C 1
ATOM 698 O O . LEU A 1 84 ? -20.125 3.955 1.319 1.00 91.44 84 LEU A O 1
ATOM 702 N N . SER A 1 85 ? -19.523 1.791 1.379 1.00 87.19 85 SER A N 1
ATOM 703 C CA . SER A 1 85 ? -20.607 1.249 0.529 1.00 87.19 85 SER A CA 1
ATOM 704 C C . SER A 1 85 ? -20.506 1.589 -0.965 1.00 87.19 85 SER A C 1
ATOM 706 O O . SER A 1 85 ? -21.445 1.345 -1.723 1.00 87.19 85 SER A O 1
ATOM 708 N N . THR A 1 86 ? -19.369 2.123 -1.409 1.00 90.00 86 THR A N 1
ATOM 709 C CA . THR A 1 86 ? -19.118 2.412 -2.822 1.00 90.00 86 THR A CA 1
ATOM 710 C C . THR A 1 86 ? -18.940 1.121 -3.636 1.00 90.00 86 THR A C 1
ATOM 712 O O . THR A 1 86 ? -18.154 0.260 -3.233 1.00 90.00 86 THR A O 1
ATOM 715 N N . PRO A 1 87 ? -19.624 0.960 -4.789 1.00 90.44 87 PRO A N 1
ATOM 716 C CA . PRO A 1 87 ? -19.406 -0.182 -5.673 1.00 90.44 87 PRO A CA 1
ATOM 717 C C . PRO A 1 87 ? -17.982 -0.209 -6.261 1.00 90.44 87 PRO A C 1
ATOM 719 O O . PRO A 1 87 ? -17.455 0.847 -6.609 1.00 90.44 87 PRO A O 1
ATOM 722 N N . PRO A 1 88 ? -17.386 -1.388 -6.521 1.00 89.94 88 PRO A N 1
ATOM 723 C CA . PRO A 1 88 ? -16.060 -1.481 -7.145 1.00 89.94 88 PRO A CA 1
ATOM 724 C C . PRO A 1 88 ? -15.962 -0.842 -8.543 1.00 89.94 88 PRO A C 1
ATOM 726 O O . PRO A 1 88 ? -14.871 -0.564 -9.028 1.00 89.94 88 PRO A O 1
ATOM 729 N N . SER A 1 89 ? -17.094 -0.622 -9.217 1.00 88.19 89 SER A N 1
ATOM 730 C CA . SER A 1 89 ? -17.151 -0.030 -10.558 1.00 88.19 89 SER A CA 1
ATOM 731 C C . SER A 1 89 ? -17.005 1.489 -10.580 1.00 88.19 89 SER A C 1
ATOM 733 O O . SER A 1 89 ? -16.818 2.062 -11.652 1.00 88.19 89 SER A O 1
ATOM 735 N N . VAL A 1 90 ? -17.146 2.158 -9.436 1.00 89.94 90 VAL A N 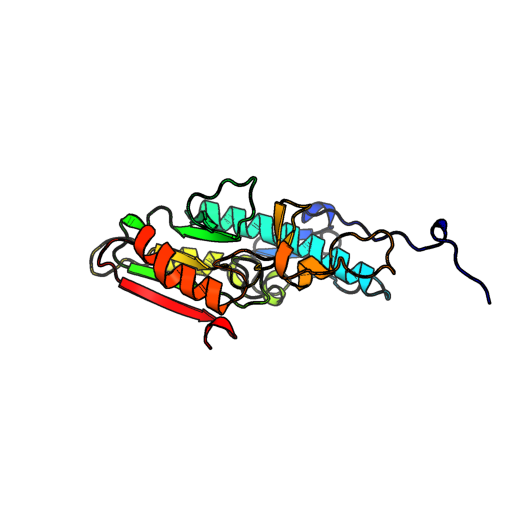1
ATOM 736 C CA . VAL A 1 90 ? -17.009 3.614 -9.344 1.00 89.94 90 VAL A CA 1
ATOM 737 C C . VAL A 1 90 ? -15.710 3.962 -8.609 1.00 89.94 90 VAL A C 1
ATOM 739 O O . VAL A 1 90 ? -15.120 3.081 -7.980 1.00 89.94 90 VAL A O 1
ATOM 742 N N . PRO A 1 91 ? -15.220 5.209 -8.712 1.00 91.69 91 PRO A N 1
ATOM 743 C CA . PRO A 1 91 ? -13.993 5.611 -8.040 1.00 91.69 91 PRO A CA 1
ATOM 744 C C . PRO A 1 91 ? -14.000 5.264 -6.547 1.00 91.69 91 PRO A C 1
ATOM 746 O O . PRO A 1 91 ? -14.955 5.607 -5.851 1.00 91.69 91 PRO A O 1
ATOM 749 N N . HIS A 1 92 ? -12.936 4.605 -6.067 1.00 94.50 92 HIS A N 1
ATOM 750 C CA . HIS A 1 92 ? -12.786 4.267 -4.650 1.00 94.50 92 HIS A CA 1
ATOM 751 C C . HIS A 1 92 ? -11.325 4.158 -4.166 1.00 94.50 92 HIS A C 1
ATOM 753 O O . HIS A 1 92 ? -10.422 3.840 -4.941 1.00 94.50 92 HIS A O 1
ATOM 759 N N . ILE A 1 93 ? -11.079 4.383 -2.867 1.00 94.88 93 ILE A N 1
ATOM 760 C CA . ILE A 1 93 ? -9.804 4.050 -2.198 1.00 94.88 93 ILE A CA 1
ATOM 761 C C . ILE A 1 93 ? -10.022 2.830 -1.296 1.00 94.88 93 ILE A C 1
ATOM 763 O O . ILE A 1 93 ? -10.891 2.888 -0.427 1.00 94.88 93 ILE A O 1
ATOM 767 N N . PRO A 1 94 ? -9.252 1.739 -1.443 1.00 96.12 94 PRO A N 1
ATOM 768 C CA . PRO A 1 94 ? -9.348 0.613 -0.527 1.00 96.12 94 PRO A CA 1
ATOM 769 C C . PRO A 1 94 ? -8.653 0.934 0.799 1.00 96.12 94 PRO A C 1
ATOM 771 O O . PRO A 1 94 ? -7.576 1.524 0.802 1.00 96.12 94 PRO A O 1
ATOM 774 N N . ILE A 1 95 ? -9.232 0.479 1.905 1.00 97.88 95 ILE A N 1
ATOM 775 C CA . ILE A 1 95 ? -8.585 0.311 3.213 1.00 97.88 95 ILE A CA 1
ATOM 776 C C . ILE A 1 95 ? -8.768 -1.135 3.673 1.00 97.88 95 ILE A C 1
ATOM 778 O O . ILE A 1 95 ? -9.602 -1.853 3.120 1.00 97.88 95 ILE A O 1
ATOM 782 N N . LEU A 1 96 ? -8.030 -1.555 4.700 1.00 98.62 96 LEU A N 1
ATOM 783 C CA . LEU A 1 96 ? -8.229 -2.864 5.324 1.00 98.62 96 LEU A CA 1
ATOM 784 C C . LEU A 1 96 ? -8.687 -2.696 6.770 1.00 98.62 96 LEU A C 1
ATOM 786 O O . LEU A 1 96 ? -8.118 -1.882 7.494 1.00 98.62 96 LEU A O 1
ATOM 790 N N . ALA A 1 97 ? -9.662 -3.483 7.212 1.00 98.62 97 ALA A N 1
ATOM 791 C CA . ALA A 1 97 ? -10.052 -3.556 8.618 1.00 98.62 97 ALA A CA 1
ATOM 792 C C . ALA A 1 97 ? -10.215 -5.009 9.067 1.00 98.62 97 ALA A C 1
ATOM 794 O O . ALA A 1 97 ? -10.435 -5.894 8.252 1.00 98.62 97 ALA A O 1
ATOM 795 N N . SER A 1 98 ? -10.062 -5.286 10.360 1.00 98.44 98 SER A N 1
ATOM 796 C CA . SER A 1 98 ? -10.284 -6.639 10.886 1.00 98.44 98 SER A CA 1
ATOM 797 C C . SER A 1 98 ? -11.764 -7.012 10.852 1.00 98.44 98 SER A C 1
ATOM 799 O O . SER A 1 98 ? -12.601 -6.215 11.258 1.00 98.44 98 SER A O 1
ATOM 801 N N . THR A 1 99 ? -12.092 -8.247 10.484 1.00 97.75 99 THR A N 1
ATOM 802 C CA . THR A 1 99 ? -13.488 -8.723 10.391 1.00 97.75 99 THR A CA 1
ATOM 803 C C . THR A 1 99 ? -14.251 -8.680 11.725 1.00 97.75 99 THR A C 1
ATOM 805 O O . THR A 1 99 ? -15.475 -8.564 11.748 1.00 97.75 99 THR A O 1
ATOM 808 N N . HIS A 1 100 ? -13.554 -8.724 12.867 1.00 96.12 100 HIS A N 1
ATOM 809 C CA . HIS A 1 100 ? -14.153 -8.612 14.207 1.00 96.12 100 HIS A CA 1
ATOM 810 C C . HIS A 1 100 ? -14.254 -7.174 14.752 1.00 96.12 100 HIS A C 1
ATOM 812 O O . HIS A 1 100 ? -14.627 -6.989 15.917 1.00 96.12 100 HIS A O 1
ATOM 818 N N . ILE A 1 101 ? -13.948 -6.147 13.949 1.00 96.81 101 ILE A N 1
ATOM 819 C CA . ILE A 1 101 ? -13.808 -4.745 14.391 1.00 96.81 101 ILE A CA 1
ATOM 820 C C . ILE A 1 101 ? -15.044 -4.164 15.096 1.00 96.81 101 ILE A C 1
ATOM 822 O O . ILE A 1 101 ? -14.905 -3.449 16.091 1.00 96.81 101 ILE A O 1
ATOM 826 N N . ALA A 1 102 ? -16.251 -4.540 14.669 1.00 96.25 102 ALA A N 1
ATOM 827 C CA . ALA A 1 102 ? -17.502 -4.050 15.254 1.00 96.25 102 ALA A CA 1
ATOM 828 C C . ALA A 1 102 ? -17.729 -4.513 16.708 1.00 96.25 102 ALA A C 1
ATOM 830 O O . ALA A 1 102 ? -18.530 -3.927 17.438 1.00 96.25 102 ALA A O 1
ATOM 831 N N . THR A 1 103 ? -17.022 -5.561 17.144 1.00 94.56 103 THR A N 1
ATOM 832 C CA . THR A 1 103 ? -17.139 -6.138 18.497 1.00 94.56 103 THR A CA 1
ATOM 833 C C . THR A 1 103 ? -15.905 -5.898 19.367 1.00 94.56 103 THR A C 1
ATOM 835 O O . THR A 1 103 ? -15.986 -6.001 20.595 1.00 94.56 103 THR A O 1
ATOM 838 N N . ALA A 1 104 ? -14.778 -5.530 18.753 1.00 95.25 104 ALA A N 1
ATOM 839 C CA . ALA A 1 104 ? -13.513 -5.327 19.441 1.00 95.25 104 ALA A CA 1
ATOM 840 C C . ALA A 1 104 ? -13.593 -4.152 20.428 1.00 95.25 104 ALA A C 1
ATOM 842 O O . ALA A 1 104 ? -13.989 -3.042 20.074 1.00 95.25 104 ALA A O 1
ATOM 843 N N . ALA A 1 105 ? -13.187 -4.381 21.680 1.00 94.56 105 ALA A N 1
ATOM 844 C CA . ALA A 1 105 ? -13.124 -3.322 22.691 1.00 94.56 105 ALA A CA 1
ATOM 845 C C . ALA A 1 105 ? -12.010 -2.301 22.395 1.00 94.56 105 ALA A C 1
ATOM 847 O O . ALA A 1 105 ? -12.116 -1.132 22.768 1.00 94.56 105 ALA A O 1
ATOM 848 N N . ARG A 1 106 ? -10.956 -2.737 21.693 1.00 96.06 106 ARG A N 1
ATOM 849 C CA . ARG A 1 106 ? -9.833 -1.906 21.265 1.00 96.06 106 ARG A CA 1
ATOM 850 C C . ARG A 1 106 ? -9.550 -2.103 19.780 1.00 96.06 106 ARG A C 1
ATOM 852 O O . ARG A 1 106 ? -9.467 -3.236 19.309 1.00 96.06 106 ARG A O 1
ATOM 859 N N . THR A 1 107 ? -9.344 -0.995 19.079 1.00 97.44 107 THR A N 1
ATOM 860 C CA . THR A 1 107 ? -8.922 -0.958 17.676 1.00 97.44 107 THR A CA 1
ATOM 861 C C . THR A 1 107 ? -7.651 -0.128 17.543 1.00 97.44 107 THR A C 1
ATOM 863 O O . THR A 1 107 ? -7.556 0.945 18.135 1.00 97.44 107 THR A O 1
ATOM 866 N N . ILE A 1 108 ? -6.684 -0.598 16.761 1.00 98.31 108 ILE A N 1
ATOM 867 C CA . ILE A 1 108 ? -5.519 0.191 16.360 1.00 98.31 108 ILE A CA 1
ATOM 868 C C . ILE A 1 108 ? -5.757 0.717 14.947 1.00 98.31 108 ILE A C 1
ATOM 870 O O . ILE A 1 108 ? -5.905 -0.062 14.008 1.00 98.31 108 ILE A O 1
ATOM 874 N N . LEU A 1 109 ? -5.785 2.035 14.788 1.00 98.62 109 LEU A N 1
ATOM 875 C CA . LEU A 1 109 ? -5.780 2.692 13.489 1.00 98.62 109 LEU A CA 1
ATOM 876 C C . LEU A 1 109 ? -4.335 2.989 13.088 1.00 98.62 109 LEU A C 1
ATOM 878 O O . LEU A 1 109 ? -3.669 3.805 13.724 1.00 98.62 109 LEU A O 1
ATOM 882 N N . LEU A 1 110 ? -3.866 2.352 12.019 1.00 98.50 110 LEU A N 1
ATOM 883 C CA . LEU A 1 110 ? -2.558 2.605 11.435 1.00 98.50 110 LEU A CA 1
ATOM 884 C C . LEU A 1 110 ? -2.683 3.509 10.207 1.00 98.50 110 LEU A C 1
ATOM 886 O O . LEU A 1 110 ? -3.247 3.115 9.184 1.00 98.50 110 LEU A O 1
ATOM 890 N N . LEU A 1 111 ? -2.117 4.708 10.303 1.00 97.62 111 LEU A N 1
ATOM 891 C CA . LEU A 1 111 ? -1.979 5.656 9.204 1.00 97.62 111 LEU A CA 1
ATOM 892 C C . LEU A 1 111 ? -0.603 5.457 8.554 1.00 97.62 111 LEU A C 1
ATOM 894 O O . LEU A 1 111 ? 0.422 5.844 9.124 1.00 97.62 111 LEU A O 1
ATOM 898 N N . GLY A 1 112 ? -0.583 4.808 7.385 1.00 92.62 112 GLY A N 1
ATOM 899 C CA . GLY A 1 112 ? 0.642 4.528 6.625 1.00 92.62 112 GLY A CA 1
ATOM 900 C C . GLY A 1 112 ? 1.301 5.782 6.040 1.00 92.62 112 GLY A C 1
ATOM 901 O O . GLY A 1 112 ? 0.754 6.874 6.120 1.00 92.62 112 GLY A O 1
ATOM 902 N N . GLU A 1 113 ? 2.474 5.640 5.432 1.00 92.62 113 GLU A N 1
ATOM 903 C CA . GLU A 1 113 ? 3.176 6.742 4.752 1.00 92.62 113 GLU A CA 1
ATOM 904 C C . GLU A 1 113 ? 2.495 7.106 3.416 1.00 92.62 113 GLU A C 1
ATOM 906 O O . GLU A 1 113 ? 1.988 6.223 2.718 1.00 92.62 113 GLU A O 1
ATOM 911 N N . ALA A 1 114 ? 2.529 8.380 3.001 1.00 90.88 114 ALA A N 1
ATOM 912 C CA . ALA A 1 114 ? 1.898 8.830 1.750 1.00 90.88 114 ALA A CA 1
ATOM 913 C C . ALA A 1 114 ? 2.573 8.335 0.452 1.00 90.88 114 ALA A C 1
ATOM 915 O O . ALA A 1 114 ? 2.129 8.658 -0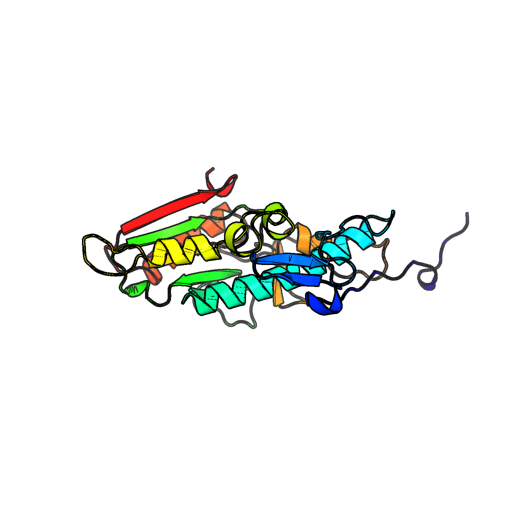.654 1.00 90.88 114 ALA A O 1
ATOM 916 N N . THR A 1 115 ? 3.660 7.569 0.547 1.00 91.75 115 THR A N 1
ATOM 917 C CA . THR A 1 115 ? 4.398 7.058 -0.619 1.00 91.75 115 THR A CA 1
ATOM 918 C C . THR A 1 115 ? 4.331 5.540 -0.771 1.00 91.75 115 THR A C 1
ATOM 920 O O . THR A 1 115 ? 4.709 5.028 -1.827 1.00 91.75 115 THR A O 1
ATOM 923 N N . GLN A 1 116 ? 3.833 4.826 0.243 1.00 95.19 116 GLN A N 1
ATOM 924 C CA . GLN A 1 116 ? 3.787 3.365 0.261 1.00 95.19 116 GLN A CA 1
ATOM 925 C C . GLN A 1 116 ? 2.428 2.838 -0.210 1.00 95.19 116 GLN A C 1
ATOM 927 O O . GLN A 1 116 ? 1.392 3.487 -0.061 1.00 95.19 116 GLN A O 1
ATOM 932 N N . ASP A 1 117 ? 2.431 1.633 -0.777 1.00 96.31 117 ASP A N 1
ATOM 933 C CA . ASP A 1 117 ? 1.196 0.903 -1.061 1.00 96.31 117 ASP A CA 1
ATOM 934 C C . ASP A 1 117 ? 0.496 0.480 0.249 1.00 96.31 117 ASP A C 1
ATOM 936 O O . ASP A 1 117 ? 1.131 0.325 1.296 1.00 96.31 117 ASP A O 1
ATOM 940 N N . LEU A 1 118 ? -0.822 0.256 0.196 1.00 97.44 118 LEU A N 1
ATOM 941 C CA . LEU A 1 118 ? -1.604 -0.206 1.345 1.00 97.44 118 LEU A CA 1
ATOM 942 C C . LEU A 1 118 ? -1.007 -1.479 1.966 1.00 97.44 118 LEU A C 1
ATOM 944 O O . LEU A 1 118 ? -0.846 -2.498 1.297 1.00 97.44 118 LEU A O 1
ATOM 948 N N . GLY A 1 119 ? -0.710 -1.416 3.266 1.00 97.00 119 GLY A N 1
ATOM 949 C CA . GLY A 1 119 ? -0.135 -2.530 4.021 1.00 97.00 119 GLY A CA 1
ATOM 950 C C . GLY A 1 119 ? 1.376 -2.703 3.850 1.00 97.00 119 GLY A C 1
ATOM 951 O O . GLY A 1 119 ? 1.923 -3.651 4.404 1.00 97.00 119 GLY A O 1
ATOM 952 N N . ILE A 1 120 ? 2.065 -1.814 3.132 1.00 97.75 120 ILE A N 1
ATOM 953 C CA . ILE A 1 120 ? 3.523 -1.838 2.979 1.00 97.75 120 ILE A CA 1
ATOM 954 C C . ILE A 1 120 ? 4.164 -0.810 3.916 1.00 97.75 120 ILE A C 1
ATOM 956 O O . ILE A 1 120 ? 3.750 0.346 3.956 1.00 97.75 120 ILE A O 1
ATOM 960 N N . PHE A 1 121 ? 5.198 -1.220 4.655 1.00 95.75 121 PHE A N 1
ATOM 961 C CA . PHE A 1 121 ? 6.000 -0.307 5.478 1.00 95.75 121 PHE A CA 1
ATOM 962 C C . PHE A 1 121 ? 7.302 0.071 4.795 1.00 95.75 121 PHE A C 1
ATOM 964 O O . PHE A 1 121 ? 7.707 1.229 4.822 1.00 95.75 121 PHE A O 1
ATOM 971 N N . ALA A 1 122 ? 7.980 -0.905 4.192 1.00 94.44 122 ALA A N 1
ATOM 972 C CA . ALA A 1 122 ? 9.271 -0.668 3.575 1.00 94.44 122 ALA A CA 1
ATOM 973 C C . ALA A 1 122 ? 9.583 -1.719 2.506 1.00 94.44 122 ALA A C 1
ATOM 975 O O . ALA A 1 122 ? 10.070 -2.808 2.813 1.00 94.44 122 ALA A O 1
ATOM 976 N N . LEU A 1 123 ? 9.440 -1.347 1.231 1.00 94.31 123 LEU A N 1
ATOM 977 C CA . LEU A 1 123 ? 9.837 -2.203 0.101 1.00 94.31 123 LEU A CA 1
ATOM 978 C C . LEU A 1 123 ? 11.316 -2.626 0.150 1.00 94.31 123 LEU A C 1
ATOM 980 O O . LEU A 1 123 ? 11.664 -3.696 -0.336 1.00 94.31 123 LEU A O 1
ATOM 984 N N . ARG A 1 124 ? 12.187 -1.824 0.778 1.00 92.88 124 ARG A N 1
ATOM 985 C CA . ARG A 1 124 ? 13.606 -2.170 0.989 1.00 92.88 124 ARG A CA 1
ATOM 986 C C . ARG A 1 124 ? 13.828 -3.339 1.957 1.00 92.88 124 ARG A C 1
ATOM 988 O O . ARG A 1 124 ? 14.852 -3.998 1.852 1.00 92.88 124 ARG A O 1
ATOM 995 N N . ILE A 1 125 ? 12.910 -3.554 2.902 1.00 96.00 125 ILE A N 1
ATOM 996 C CA . ILE A 1 125 ? 12.947 -4.702 3.819 1.00 96.00 125 ILE A CA 1
ATOM 997 C C . ILE A 1 125 ? 12.343 -5.915 3.115 1.00 96.00 125 ILE A C 1
ATOM 999 O O . ILE A 1 125 ? 12.948 -6.977 3.123 1.00 96.00 125 ILE A O 1
ATOM 1003 N N . ILE A 1 126 ? 11.225 -5.722 2.405 1.00 96.88 126 ILE A N 1
ATOM 1004 C CA . ILE A 1 126 ? 10.585 -6.780 1.609 1.00 96.88 126 ILE A CA 1
ATOM 1005 C C . ILE A 1 126 ? 11.541 -7.364 0.560 1.00 96.88 126 ILE A C 1
ATOM 1007 O O . ILE A 1 126 ? 11.639 -8.577 0.404 1.00 96.88 126 ILE A O 1
ATOM 1011 N N . GLY A 1 127 ? 12.252 -6.499 -0.165 1.00 92.69 127 GLY A N 1
ATOM 1012 C CA . GLY A 1 127 ? 13.252 -6.897 -1.155 1.00 92.69 127 GLY A CA 1
ATOM 1013 C C . GLY A 1 127 ? 14.631 -7.199 -0.566 1.00 92.69 127 GLY A C 1
ATOM 1014 O O . GLY A 1 127 ? 15.592 -7.244 -1.327 1.00 92.69 127 GLY A O 1
ATOM 1015 N N . GLY A 1 128 ? 14.754 -7.330 0.755 1.00 93.12 128 GLY A N 1
ATOM 1016 C CA . GLY A 1 128 ? 16.018 -7.491 1.464 1.00 93.12 128 GLY A CA 1
ATOM 1017 C C . GLY A 1 128 ? 15.897 -8.445 2.650 1.00 93.12 128 GLY A C 1
ATOM 1018 O O . GLY A 1 128 ? 15.013 -9.298 2.696 1.00 93.12 128 GLY A O 1
ATOM 1019 N N . HIS A 1 129 ? 16.810 -8.286 3.609 1.00 91.00 129 HIS A N 1
ATOM 1020 C CA . HIS A 1 129 ? 16.811 -9.090 4.827 1.00 91.00 129 HIS A CA 1
ATOM 1021 C C . HIS A 1 129 ? 15.618 -8.720 5.718 1.00 91.00 129 HIS A C 1
ATOM 1023 O O . HIS A 1 129 ? 15.433 -7.546 6.051 1.00 91.00 129 HIS A O 1
ATOM 1029 N N . GLY A 1 130 ? 14.848 -9.724 6.134 1.00 91.62 130 GLY A N 1
ATOM 1030 C CA . GLY A 1 130 ? 13.638 -9.580 6.956 1.00 91.62 130 GLY A CA 1
ATOM 1031 C C . GLY A 1 130 ? 12.347 -9.958 6.229 1.00 91.62 130 GLY A C 1
ATOM 1032 O O . GLY A 1 130 ? 11.368 -10.310 6.883 1.00 91.62 130 GLY A O 1
ATOM 1033 N N . GLY A 1 131 ? 12.353 -9.939 4.896 1.00 96.44 131 GLY A N 1
ATOM 1034 C CA . GLY A 1 131 ? 11.292 -10.544 4.104 1.00 96.44 131 GLY A CA 1
ATOM 1035 C C . GLY A 1 131 ? 9.973 -9.771 4.059 1.00 96.44 131 GLY A C 1
ATOM 1036 O O . GLY A 1 131 ? 9.846 -8.621 4.499 1.00 96.44 131 GLY A O 1
ATOM 1037 N N . ILE A 1 132 ? 8.975 -10.411 3.450 1.00 98.25 132 ILE A N 1
ATOM 1038 C CA . ILE A 1 132 ? 7.683 -9.796 3.125 1.00 98.25 132 ILE A CA 1
ATOM 1039 C C . ILE A 1 132 ? 6.929 -9.402 4.397 1.00 98.25 132 ILE A C 1
ATOM 1041 O O . ILE A 1 132 ? 6.400 -8.291 4.477 1.00 98.25 132 ILE A O 1
ATOM 1045 N N . ASN A 1 133 ? 6.873 -10.279 5.396 1.00 98.12 133 ASN A N 1
ATOM 1046 C CA . ASN A 1 133 ? 6.088 -10.061 6.604 1.00 98.12 133 ASN A CA 1
ATOM 1047 C C . ASN A 1 133 ? 6.625 -8.902 7.446 1.00 98.12 133 ASN A C 1
ATOM 1049 O O . ASN A 1 133 ? 5.839 -8.037 7.830 1.00 98.12 133 ASN A O 1
ATOM 1053 N N . ALA A 1 134 ? 7.942 -8.829 7.666 1.00 97.06 134 ALA A N 1
ATOM 1054 C CA . ALA A 1 134 ? 8.544 -7.760 8.463 1.00 97.06 134 ALA A CA 1
ATOM 1055 C C . ALA A 1 134 ? 8.517 -6.399 7.746 1.00 97.06 134 ALA A C 1
ATOM 1057 O O . ALA A 1 134 ? 8.442 -5.349 8.384 1.00 97.06 134 ALA A O 1
ATOM 1058 N N . GLY A 1 135 ? 8.583 -6.396 6.410 1.00 97.25 135 GLY A N 1
ATOM 1059 C CA . GLY A 1 135 ? 8.501 -5.177 5.603 1.00 97.25 135 GLY A CA 1
ATOM 1060 C C . GLY A 1 135 ? 7.073 -4.688 5.319 1.00 97.25 135 GLY A C 1
ATOM 1061 O O . GLY A 1 135 ? 6.902 -3.644 4.678 1.00 97.25 135 GLY A O 1
ATOM 1062 N N . SER A 1 136 ? 6.055 -5.415 5.781 1.00 98.25 136 SER A N 1
ATOM 1063 C CA . SER A 1 136 ? 4.633 -5.122 5.584 1.00 98.25 136 SER A CA 1
ATOM 1064 C C . SER A 1 136 ? 3.865 -5.133 6.909 1.00 98.25 136 SER A C 1
ATOM 1066 O O . SER A 1 136 ? 4.411 -5.374 7.981 1.00 98.25 136 SER A O 1
ATOM 1068 N N . ALA A 1 137 ? 2.562 -4.872 6.841 1.00 98.25 137 ALA A N 1
ATOM 1069 C CA . ALA A 1 137 ? 1.678 -4.887 7.997 1.00 98.25 137 ALA A CA 1
ATOM 1070 C C . ALA A 1 137 ? 1.316 -6.301 8.487 1.00 98.25 137 ALA A C 1
ATOM 1072 O O . ALA A 1 137 ? 0.571 -6.412 9.458 1.00 98.25 137 ALA A O 1
ATOM 1073 N N . VAL A 1 138 ? 1.801 -7.376 7.850 1.00 98.56 138 VAL A N 1
ATOM 1074 C CA . VAL A 1 138 ? 1.378 -8.752 8.167 1.00 98.56 138 VAL A CA 1
ATOM 1075 C C . VAL A 1 138 ? 1.730 -9.136 9.605 1.00 98.56 138 VAL A C 1
ATOM 1077 O O . VAL A 1 138 ? 0.833 -9.487 10.372 1.00 98.56 138 VAL A O 1
ATOM 1080 N N . ASP A 1 139 ? 2.998 -9.021 10.007 1.00 98.12 139 ASP A N 1
ATOM 1081 C CA . ASP A 1 139 ? 3.400 -9.377 11.378 1.00 98.12 139 ASP A CA 1
ATOM 1082 C C . ASP A 1 139 ? 2.821 -8.416 12.417 1.00 98.12 139 ASP A C 1
ATOM 1084 O O . ASP A 1 139 ? 2.478 -8.825 13.527 1.00 98.12 139 ASP A O 1
ATOM 1088 N N . PHE A 1 140 ? 2.627 -7.150 12.042 1.00 98.19 140 PHE A N 1
ATOM 1089 C CA . PHE A 1 140 ? 1.940 -6.176 12.884 1.00 98.19 140 PHE A CA 1
ATOM 1090 C C . PHE A 1 140 ? 0.489 -6.591 13.172 1.00 98.19 140 PHE A C 1
ATOM 1092 O O . PHE A 1 140 ? 0.068 -6.577 14.329 1.00 98.19 140 PHE A O 1
ATOM 1099 N N . VAL A 1 141 ? -0.269 -6.990 12.145 1.00 98.44 141 VAL A N 1
ATOM 1100 C CA . VAL A 1 141 ? -1.659 -7.442 12.297 1.00 98.44 141 VAL A CA 1
ATOM 1101 C C . VAL A 1 141 ? -1.721 -8.721 13.124 1.00 98.44 141 VAL A C 1
ATOM 1103 O O . VAL A 1 141 ? -2.492 -8.763 14.082 1.00 98.44 141 VAL A O 1
ATOM 1106 N N . LYS A 1 142 ? -0.868 -9.714 12.834 1.00 98.00 142 LYS A N 1
ATOM 1107 C CA . LYS A 1 142 ? -0.748 -10.947 13.634 1.00 98.00 142 LYS A CA 1
ATOM 1108 C C . LYS A 1 142 ? -0.514 -10.638 15.106 1.00 98.00 142 LYS A C 1
ATOM 1110 O O . LYS A 1 142 ? -1.225 -11.135 15.982 1.00 98.00 142 LYS A O 1
ATOM 1115 N N . TYR A 1 143 ? 0.466 -9.777 15.377 1.00 97.56 143 TYR A N 1
ATOM 1116 C CA . TYR A 1 143 ? 0.794 -9.373 16.733 1.00 97.56 143 TYR A CA 1
ATOM 1117 C C . TYR A 1 143 ? -0.396 -8.688 17.403 1.00 97.56 143 TYR A C 1
ATOM 1119 O O . TYR A 1 143 ? -0.811 -9.128 18.472 1.00 97.56 143 TYR A O 1
ATOM 1127 N N . ALA A 1 144 ? -0.999 -7.677 16.772 1.00 97.00 144 ALA A N 1
ATOM 1128 C CA . ALA A 1 144 ? -2.155 -6.972 17.320 1.00 97.00 144 ALA A CA 1
ATOM 1129 C C . ALA A 1 144 ? -3.317 -7.932 17.618 1.00 97.00 144 ALA A C 1
ATOM 1131 O O . ALA A 1 144 ? -3.879 -7.916 18.710 1.00 97.00 144 ALA A O 1
ATOM 1132 N N . HIS A 1 145 ? -3.632 -8.830 16.689 1.00 96.25 145 HIS A N 1
ATOM 1133 C CA . HIS A 1 145 ? -4.704 -9.811 16.831 1.00 96.25 145 HIS A CA 1
ATOM 1134 C C . HIS A 1 145 ? -4.477 -10.832 17.943 1.00 96.25 145 HIS A C 1
ATOM 1136 O O . HIS A 1 145 ? -5.460 -11.366 18.460 1.00 96.25 145 HIS A O 1
ATOM 1142 N N . SER A 1 146 ? -3.219 -11.102 18.301 1.00 95.12 146 SER A N 1
ATOM 1143 C CA . SER A 1 146 ? -2.859 -11.959 19.437 1.00 95.12 146 SER A CA 1
ATOM 1144 C C . SER A 1 146 ? -3.050 -11.269 20.794 1.00 95.12 146 SER A C 1
ATOM 1146 O O . SER A 1 146 ? -3.139 -11.943 21.819 1.00 95.12 146 SER A O 1
ATOM 1148 N N . GLN A 1 147 ? -3.142 -9.934 20.817 1.00 93.44 147 GLN A N 1
ATOM 1149 C CA . GLN A 1 147 ? -3.333 -9.180 22.051 1.00 93.44 147 GLN A CA 1
ATOM 1150 C C . GLN A 1 147 ? -4.793 -9.226 22.499 1.00 93.44 147 GLN A C 1
ATOM 1152 O O . GLN A 1 147 ? -5.710 -8.868 21.749 1.00 93.44 147 GLN A O 1
ATOM 1157 N N . VAL A 1 148 ? -4.991 -9.598 23.762 1.00 85.75 148 VAL A N 1
ATOM 1158 C CA . VAL A 1 148 ? -6.298 -9.589 24.419 1.00 85.75 148 VAL A CA 1
ATOM 1159 C C . VAL A 1 148 ? -6.476 -8.262 25.148 1.00 85.75 148 VAL A C 1
ATOM 1161 O O . VAL A 1 148 ? -5.647 -7.880 25.975 1.00 85.75 148 VAL A O 1
ATOM 1164 N N . SER A 1 149 ? -7.553 -7.538 24.844 1.00 76.31 149 SER A N 1
ATOM 1165 C CA . SER A 1 149 ? -7.885 -6.322 25.585 1.00 76.31 149 SER A CA 1
ATOM 1166 C C . SER A 1 149 ? -8.305 -6.658 27.022 1.00 76.31 149 SER A C 1
ATOM 1168 O O . SER A 1 149 ? -8.942 -7.693 27.223 1.00 76.31 149 SER A O 1
ATOM 1170 N N . PRO A 1 150 ? -8.046 -5.778 28.011 1.00 75.56 150 PRO A N 1
ATOM 1171 C CA . PRO A 1 150 ? -8.481 -5.983 29.399 1.00 75.56 150 PRO A CA 1
ATOM 1172 C C . PRO A 1 150 ? -9.978 -6.295 29.542 1.00 75.56 150 PRO A C 1
ATOM 1174 O O . PRO A 1 150 ? -10.365 -7.089 30.391 1.00 75.56 150 PRO A O 1
ATOM 1177 N N . ASP A 1 151 ? -10.801 -5.729 28.656 1.00 73.06 151 ASP A N 1
ATOM 1178 C CA . ASP A 1 151 ? -12.259 -5.896 28.637 1.00 73.06 151 ASP A CA 1
ATOM 1179 C C . ASP A 1 151 ? -12.725 -7.187 27.927 1.00 73.06 151 ASP A C 1
ATOM 1181 O O . ASP A 1 151 ? -13.918 -7.376 27.689 1.00 73.06 151 ASP A O 1
ATOM 1185 N N . GLY A 1 152 ? -11.786 -8.073 27.570 1.00 68.94 152 GLY A N 1
ATOM 1186 C CA . GLY A 1 152 ? -12.021 -9.298 26.807 1.00 68.94 152 GLY A CA 1
ATOM 1187 C C . GLY A 1 152 ? -12.132 -9.055 25.296 1.00 68.94 152 GLY A C 1
ATOM 1188 O O . GLY A 1 152 ? -12.762 -8.105 24.839 1.00 68.94 152 GLY A O 1
ATOM 1189 N N . GLY A 1 153 ? -11.505 -9.925 24.500 1.00 81.50 153 GLY A N 1
ATOM 1190 C CA . GLY A 1 153 ? -11.548 -9.881 23.033 1.00 81.50 153 GLY A CA 1
ATOM 1191 C C . GLY A 1 153 ? -10.216 -9.522 22.369 1.00 81.50 153 GLY A C 1
ATOM 1192 O O . GLY A 1 153 ? -9.310 -8.973 22.995 1.00 81.50 153 GLY A O 1
ATOM 1193 N N . ARG A 1 154 ? -10.092 -9.878 21.086 1.00 91.06 154 ARG A N 1
ATOM 1194 C CA . ARG A 1 154 ? -8.907 -9.600 20.260 1.00 91.06 154 ARG A CA 1
ATOM 1195 C C . ARG A 1 154 ? -8.874 -8.126 19.870 1.00 91.06 154 ARG A C 1
ATOM 1197 O O . ARG A 1 154 ? -9.908 -7.560 19.512 1.00 91.06 154 ARG A O 1
ATOM 1204 N N . THR A 1 155 ? -7.689 -7.525 19.875 1.00 96.38 155 THR A N 1
ATOM 1205 C CA . THR A 1 155 ? -7.509 -6.169 19.334 1.00 96.38 155 THR A CA 1
ATOM 1206 C C . THR A 1 155 ? -7.760 -6.184 17.822 1.00 96.38 155 THR A C 1
ATOM 1208 O O . THR A 1 155 ? -7.279 -7.071 17.115 1.00 96.38 155 THR A O 1
ATOM 1211 N N . ALA A 1 156 ? -8.559 -5.240 17.325 1.00 97.69 156 ALA A N 1
ATOM 1212 C CA . ALA A 1 156 ? -8.799 -5.054 15.894 1.00 97.69 156 ALA A CA 1
ATOM 1213 C C . ALA A 1 156 ? -7.814 -4.042 15.298 1.00 97.69 156 ALA A C 1
ATOM 1215 O O . ALA A 1 156 ? -7.210 -3.245 16.015 1.00 97.69 156 ALA A O 1
ATOM 1216 N N . VAL A 1 157 ? -7.662 -4.059 13.979 1.00 98.62 157 VAL A N 1
ATOM 1217 C CA . VAL A 1 157 ? -6.782 -3.155 13.235 1.00 98.62 157 VAL A CA 1
ATOM 1218 C C . VAL A 1 157 ? -7.546 -2.527 12.074 1.00 98.62 157 VAL A C 1
ATOM 1220 O O . VAL A 1 157 ? -8.316 -3.211 11.404 1.00 98.62 157 VAL A O 1
ATOM 1223 N N . ILE A 1 158 ? -7.291 -1.244 11.816 1.00 98.75 158 ILE A N 1
ATOM 1224 C CA . ILE A 1 158 ? -7.569 -0.569 10.544 1.00 98.75 158 ILE A CA 1
ATOM 1225 C C . ILE A 1 158 ? -6.226 -0.169 9.930 1.00 98.75 158 ILE A C 1
ATOM 1227 O O . ILE A 1 158 ? -5.423 0.489 10.587 1.00 98.75 158 ILE A O 1
ATOM 1231 N N . LEU A 1 159 ? -5.995 -0.523 8.669 1.00 98.62 159 LEU A N 1
ATOM 1232 C CA . LEU A 1 159 ? -4.885 -0.026 7.858 1.00 98.62 159 LEU A CA 1
ATOM 1233 C C . LEU A 1 159 ? -5.433 1.015 6.877 1.00 98.62 159 LEU A C 1
ATOM 1235 O O . LEU A 1 159 ? -6.145 0.666 5.931 1.00 98.62 159 LEU A O 1
ATOM 1239 N N . ALA A 1 160 ? -5.120 2.290 7.108 1.00 97.38 160 ALA A N 1
ATOM 1240 C CA . ALA A 1 160 ? -5.509 3.373 6.211 1.00 97.38 160 ALA A CA 1
ATOM 1241 C C . ALA A 1 160 ? -4.561 3.469 5.007 1.00 97.38 160 ALA A C 1
ATOM 1243 O O . ALA A 1 160 ? -3.354 3.235 5.116 1.00 97.38 160 ALA A O 1
ATOM 1244 N N . ASN A 1 161 ? -5.109 3.851 3.856 1.00 94.00 161 ASN A N 1
ATOM 1245 C CA . ASN A 1 161 ? -4.380 3.932 2.598 1.00 94.00 161 ASN A CA 1
ATOM 1246 C C . ASN A 1 161 ? -3.954 5.366 2.299 1.00 94.00 161 ASN A C 1
ATOM 1248 O O . ASN A 1 161 ? -4.511 6.040 1.434 1.00 94.00 161 ASN A O 1
ATOM 1252 N N . CYS A 1 162 ? -2.948 5.831 3.029 1.00 93.94 162 CYS A N 1
ATOM 1253 C CA . CYS A 1 162 ? -2.459 7.195 2.876 1.00 93.94 162 CYS A CA 1
ATOM 1254 C C . CYS A 1 162 ? -1.659 7.404 1.582 1.00 93.94 162 CYS A C 1
ATOM 1256 O O . CYS A 1 162 ? -1.522 8.544 1.143 1.00 93.94 162 CYS A O 1
ATOM 1258 N N . GLY A 1 163 ? -1.127 6.337 0.971 1.00 93.69 163 GLY A N 1
ATOM 1259 C CA . GLY A 1 163 ? -0.219 6.462 -0.168 1.00 93.69 163 GLY A CA 1
ATOM 1260 C C . GLY A 1 163 ? -0.851 6.329 -1.547 1.00 93.69 163 GLY A C 1
ATOM 1261 O O . GLY A 1 163 ? -0.332 6.900 -2.508 1.00 93.69 163 GLY A O 1
ATOM 1262 N N . GLN A 1 164 ? -1.984 5.634 -1.681 1.00 95.62 164 GLN A N 1
ATOM 1263 C CA . GLN A 1 164 ? -2.598 5.370 -2.986 1.00 95.62 164 GLN A CA 1
ATOM 1264 C C . GLN A 1 164 ? -3.767 6.311 -3.310 1.00 95.62 164 GLN A C 1
ATOM 1266 O O . GLN A 1 164 ? -4.814 5.874 -3.765 1.00 95.62 164 GLN A O 1
ATOM 1271 N N . LEU A 1 165 ? -3.611 7.619 -3.118 1.00 94.81 165 LEU A N 1
ATOM 1272 C CA . LEU A 1 165 ? -4.719 8.579 -3.271 1.00 94.81 165 LEU A CA 1
ATOM 1273 C C . LEU A 1 165 ? -5.009 9.013 -4.723 1.00 94.81 165 LEU A C 1
ATOM 1275 O O . LEU A 1 165 ? -5.903 9.822 -4.963 1.00 94.81 165 LEU A O 1
ATOM 1279 N N . ARG A 1 166 ? -4.276 8.486 -5.716 1.00 94.88 166 ARG A N 1
ATOM 1280 C CA . ARG A 1 166 ? -4.492 8.804 -7.140 1.00 94.88 166 ARG A CA 1
ATOM 1281 C C . ARG A 1 166 ? -5.401 7.768 -7.784 1.00 94.88 166 ARG A C 1
ATOM 1283 O O . ARG A 1 166 ? -5.034 6.600 -7.885 1.00 94.88 166 ARG A O 1
ATOM 1290 N N . TRP A 1 167 ? -6.554 8.193 -8.286 1.00 94.94 167 TRP A N 1
ATOM 1291 C CA . TRP A 1 167 ? -7.495 7.315 -8.973 1.00 94.94 167 TRP A CA 1
ATOM 1292 C C . TRP A 1 167 ? -7.181 7.184 -10.467 1.00 94.94 167 TRP A C 1
ATOM 1294 O O . TRP A 1 167 ? -7.269 8.138 -11.252 1.00 94.94 167 TRP A O 1
ATOM 1304 N N . ASN A 1 168 ? -6.861 5.962 -10.888 1.00 94.19 168 ASN A N 1
ATOM 1305 C CA . ASN A 1 168 ? -6.693 5.608 -12.287 1.00 94.19 168 ASN A CA 1
ATOM 1306 C C . ASN A 1 168 ? -8.012 5.114 -12.883 1.00 94.19 168 ASN A C 1
ATOM 1308 O O . ASN A 1 168 ? -8.369 3.946 -12.752 1.00 94.19 168 ASN A O 1
ATOM 1312 N N . ARG A 1 169 ? -8.696 5.998 -13.615 1.00 91.06 169 ARG A N 1
ATOM 1313 C CA . ARG A 1 169 ? -9.980 5.706 -14.273 1.00 91.06 169 ARG A CA 1
ATOM 1314 C C . ARG A 1 169 ? -9.906 4.573 -15.297 1.00 91.06 169 ARG A C 1
ATOM 1316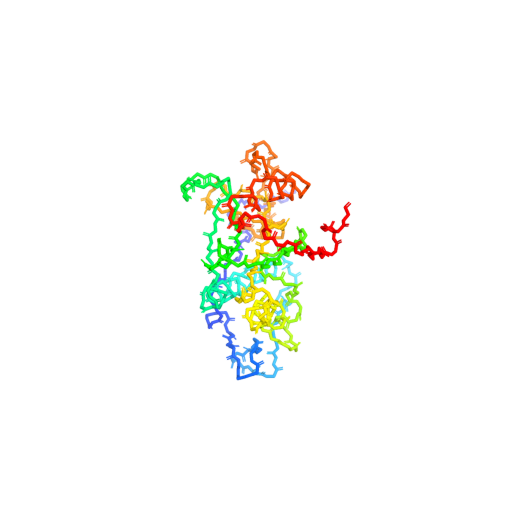 O O . ARG A 1 169 ? -10.876 3.848 -15.460 1.00 91.06 169 ARG A O 1
ATOM 1323 N N . ARG A 1 170 ? -8.766 4.413 -15.977 1.00 89.94 170 ARG A N 1
ATOM 1324 C CA . ARG A 1 170 ? -8.580 3.380 -17.008 1.00 89.94 170 ARG A CA 1
ATOM 1325 C C . ARG A 1 170 ? -8.427 1.991 -16.396 1.00 89.94 170 ARG A C 1
ATOM 1327 O O . ARG A 1 170 ? -8.900 1.023 -16.974 1.00 89.94 170 ARG A O 1
ATOM 1334 N N . GLN A 1 171 ? -7.738 1.899 -15.260 1.00 91.00 171 GLN A N 1
ATOM 1335 C CA . GLN A 1 171 ? -7.494 0.629 -14.569 1.00 91.00 171 GLN A CA 1
ATOM 1336 C C . GLN A 1 171 ? -8.492 0.351 -13.438 1.00 91.00 171 GLN A C 1
ATOM 1338 O O . GLN A 1 171 ? -8.458 -0.735 -12.874 1.00 91.00 171 GLN A O 1
ATOM 1343 N N . GLY A 1 172 ? -9.342 1.320 -13.090 1.00 92.56 172 GLY A N 1
ATOM 1344 C CA . GLY A 1 172 ? -10.301 1.194 -11.996 1.00 92.56 172 GLY A CA 1
ATOM 1345 C C . GLY A 1 172 ? -9.628 0.972 -10.642 1.00 92.56 172 GLY A C 1
ATOM 1346 O O . GLY A 1 172 ? -10.095 0.139 -9.873 1.00 92.56 172 GLY A O 1
ATOM 1347 N N . ARG A 1 173 ? -8.505 1.654 -10.363 1.00 93.56 173 ARG A N 1
ATOM 1348 C CA . ARG A 1 173 ? -7.768 1.462 -9.103 1.00 93.56 173 ARG A CA 1
ATOM 1349 C C . ARG A 1 173 ? -7.081 2.713 -8.564 1.00 93.56 173 ARG A C 1
ATOM 1351 O O . ARG A 1 173 ? -6.637 3.580 -9.318 1.00 93.56 173 ARG A O 1
ATOM 1358 N N . ALA A 1 174 ? -6.930 2.720 -7.247 1.00 94.75 174 ALA A N 1
ATOM 1359 C CA . ALA A 1 174 ? -6.079 3.606 -6.465 1.00 94.75 174 ALA A CA 1
ATOM 1360 C C . ALA A 1 174 ? -4.582 3.319 -6.714 1.00 94.75 174 ALA A C 1
ATOM 1362 O O . ALA A 1 174 ? -4.181 2.159 -6.837 1.00 94.75 174 ALA A O 1
ATOM 1363 N N . MET A 1 175 ? -3.750 4.359 -6.808 1.00 95.88 175 MET A N 1
ATOM 1364 C CA . MET A 1 175 ? -2.315 4.249 -7.101 1.00 95.88 175 MET A CA 1
ATOM 1365 C C . MET A 1 175 ? -1.483 5.234 -6.280 1.00 95.88 175 MET A C 1
ATOM 1367 O O . MET A 1 175 ? -1.895 6.373 -6.048 1.00 95.88 175 MET A O 1
ATOM 1371 N N . THR A 1 176 ? -0.269 4.822 -5.906 1.00 95.38 176 THR A N 1
ATOM 1372 C CA . THR A 1 176 ? 0.762 5.762 -5.446 1.00 95.38 176 THR A CA 1
ATOM 1373 C C . THR A 1 176 ? 1.238 6.639 -6.600 1.00 95.38 176 THR A C 1
ATOM 1375 O O . THR A 1 176 ? 1.024 6.334 -7.779 1.00 95.38 176 THR A O 1
ATOM 1378 N N . ARG A 1 177 ? 1.960 7.719 -6.281 1.00 93.69 177 ARG A N 1
ATOM 1379 C CA . ARG A 1 177 ? 2.674 8.499 -7.303 1.00 93.69 177 ARG A CA 1
ATOM 1380 C C . ARG A 1 177 ? 3.672 7.635 -8.084 1.00 93.69 177 ARG A C 1
ATOM 1382 O O . ARG A 1 177 ? 3.727 7.729 -9.303 1.00 93.69 177 ARG A O 1
ATOM 1389 N N . VAL A 1 178 ? 4.415 6.765 -7.400 1.00 93.75 178 VAL A N 1
ATOM 1390 C CA . VAL A 1 178 ? 5.425 5.905 -8.038 1.00 93.75 178 VAL A CA 1
ATOM 1391 C C . VAL A 1 178 ? 4.779 4.953 -9.044 1.00 93.75 178 VAL A C 1
ATOM 1393 O O . VAL A 1 178 ? 5.248 4.843 -10.179 1.00 93.75 178 VAL A O 1
ATOM 1396 N N . SER A 1 179 ? 3.676 4.305 -8.667 1.00 95.56 179 SER A N 1
ATOM 1397 C CA . SER A 1 179 ? 2.942 3.434 -9.585 1.00 95.56 179 SER A CA 1
ATOM 1398 C C . SER A 1 179 ? 2.306 4.227 -10.726 1.00 95.56 179 SER A C 1
ATOM 1400 O O . SER A 1 179 ? 2.269 3.738 -11.855 1.00 95.56 179 SER A O 1
ATOM 1402 N N . TRP A 1 180 ? 1.827 5.452 -10.466 1.00 95.75 180 TRP A N 1
ATOM 1403 C CA . TRP A 1 180 ? 1.280 6.335 -11.499 1.00 95.75 180 TRP A CA 1
ATOM 1404 C C . TRP A 1 180 ? 2.316 6.639 -12.586 1.00 95.75 180 TRP A C 1
ATOM 1406 O O . TRP A 1 180 ? 2.027 6.471 -13.773 1.00 95.75 180 TRP A O 1
ATOM 1416 N N . ASP A 1 181 ? 3.527 7.016 -12.178 1.00 94.50 181 ASP A N 1
ATOM 1417 C CA . ASP A 1 181 ? 4.627 7.343 -13.087 1.00 94.50 181 ASP A CA 1
ATOM 1418 C C . ASP A 1 181 ? 5.136 6.085 -13.827 1.00 94.50 181 ASP A C 1
ATOM 1420 O O . ASP A 1 181 ? 5.569 6.150 -14.982 1.00 94.50 181 ASP A O 1
ATOM 1424 N N . SER A 1 182 ? 4.987 4.907 -13.215 1.00 94.94 182 SER A N 1
ATOM 1425 C CA . SER A 1 182 ? 5.424 3.612 -13.760 1.00 94.94 182 SER A CA 1
ATOM 1426 C C . SER A 1 182 ? 4.381 2.905 -14.643 1.00 94.94 182 SER A C 1
ATOM 1428 O O . SER A 1 182 ? 4.616 1.779 -15.088 1.00 94.94 182 SER A O 1
ATOM 1430 N N . GLN A 1 183 ? 3.238 3.536 -14.931 1.00 94.06 183 GLN A N 1
ATOM 1431 C CA . GLN A 1 183 ? 2.223 2.996 -15.847 1.00 94.06 183 GLN A CA 1
ATOM 1432 C C . GLN A 1 183 ? 2.772 2.766 -17.253 1.00 94.06 183 GLN A C 1
ATOM 1434 O O . GLN A 1 183 ? 3.623 3.533 -17.692 1.00 94.06 183 GLN A O 1
ATOM 1439 N N . THR A 1 184 ? 2.234 1.779 -17.977 1.00 92.81 184 THR A N 1
ATOM 1440 C CA . THR A 1 184 ? 2.561 1.534 -19.391 1.00 92.81 184 THR A CA 1
ATOM 1441 C C . THR A 1 184 ? 2.310 2.776 -20.250 1.00 92.81 184 THR A C 1
ATOM 1443 O O . THR A 1 184 ? 1.278 3.446 -20.107 1.00 92.81 184 THR A O 1
ATOM 1446 N N . ARG A 1 185 ? 3.261 3.059 -21.142 1.00 93.00 185 ARG A N 1
ATOM 1447 C CA . ARG A 1 185 ? 3.284 4.199 -22.067 1.00 93.00 185 ARG A CA 1
ATOM 1448 C C . ARG A 1 185 ? 3.347 3.710 -23.514 1.00 93.00 185 ARG A C 1
ATOM 1450 O O . ARG A 1 185 ? 3.631 2.547 -23.773 1.00 93.00 185 ARG A O 1
ATOM 1457 N N . GLU A 1 186 ? 3.112 4.610 -24.465 1.00 92.44 186 GLU A N 1
ATOM 1458 C CA . GLU A 1 186 ? 3.184 4.293 -25.902 1.00 92.44 186 GLU A CA 1
ATOM 1459 C C . GLU A 1 186 ? 4.599 3.891 -26.351 1.00 92.44 186 GLU A C 1
ATOM 1461 O O . GLU A 1 186 ? 4.775 3.101 -27.275 1.00 92.44 186 GLU A O 1
ATOM 1466 N N . SER A 1 187 ? 5.625 4.427 -25.688 1.00 93.56 187 SER A N 1
ATOM 1467 C CA . SER A 1 187 ? 7.026 4.069 -25.902 1.00 93.56 187 SER A CA 1
ATOM 1468 C C . SER A 1 187 ? 7.825 4.329 -24.622 1.00 93.56 187 SER A C 1
ATOM 1470 O O . SER A 1 187 ? 7.365 5.061 -23.740 1.00 93.56 187 SER A O 1
ATOM 1472 N N . ALA A 1 188 ? 9.044 3.797 -24.538 1.00 93.44 188 ALA A N 1
ATOM 1473 C CA . ALA A 1 188 ? 9.916 3.956 -23.374 1.00 93.44 188 ALA A CA 1
ATOM 1474 C C . ALA A 1 188 ? 10.409 5.400 -23.141 1.00 93.44 188 ALA A C 1
ATOM 1476 O O . ALA A 1 188 ? 11.050 5.665 -22.126 1.00 93.44 188 ALA A O 1
ATOM 1477 N N . VAL A 1 189 ? 10.146 6.321 -24.074 1.00 93.06 189 VAL A N 1
ATOM 1478 C CA . VAL A 1 189 ? 10.559 7.734 -23.989 1.00 93.06 189 VAL A CA 1
ATOM 1479 C C . VAL A 1 189 ? 9.386 8.711 -23.922 1.00 93.06 189 VAL A C 1
ATOM 1481 O O . VAL A 1 189 ? 9.615 9.912 -23.832 1.00 93.06 189 VAL A O 1
ATOM 1484 N N . HIS A 1 190 ? 8.142 8.226 -23.968 1.00 93.38 190 HIS A N 1
ATOM 1485 C CA . HIS A 1 190 ? 6.982 9.080 -23.712 1.00 93.38 190 HIS A CA 1
ATOM 1486 C C . HIS A 1 190 ? 6.901 9.448 -22.228 1.00 93.38 190 HIS A C 1
ATOM 1488 O O . HIS A 1 190 ? 7.395 8.713 -21.367 1.00 93.38 190 HIS A O 1
ATOM 1494 N N . ASP A 1 191 ? 6.244 10.566 -21.930 1.00 91.81 191 ASP A N 1
ATOM 1495 C CA . ASP A 1 191 ? 5.980 11.001 -20.561 1.00 91.81 191 ASP A CA 1
ATOM 1496 C C . ASP A 1 191 ? 4.950 10.105 -19.860 1.00 91.81 191 ASP A C 1
ATOM 1498 O O . ASP A 1 191 ? 4.181 9.367 -20.485 1.00 91.81 191 ASP A O 1
ATOM 1502 N N . ALA A 1 192 ? 4.946 10.158 -18.526 1.00 90.69 192 ALA A N 1
ATOM 1503 C CA . ALA A 1 192 ? 3.896 9.524 -17.740 1.00 90.69 192 ALA A CA 1
ATOM 1504 C C . ALA A 1 192 ? 2.523 10.140 -18.071 1.00 90.69 192 ALA A C 1
ATOM 1506 O O . ALA A 1 192 ? 2.452 11.318 -18.431 1.00 90.69 192 ALA A O 1
ATOM 1507 N N . PRO A 1 193 ? 1.422 9.382 -17.908 1.00 91.06 193 PRO A N 1
ATOM 1508 C CA . PRO A 1 193 ? 0.084 9.940 -18.041 1.00 91.06 193 PRO A CA 1
ATOM 1509 C C . PRO A 1 193 ? -0.083 11.195 -17.181 1.00 91.06 193 PRO A C 1
ATOM 1511 O O . PRO A 1 193 ? 0.289 11.202 -16.003 1.00 91.06 193 PRO A O 1
ATOM 1514 N N . LEU A 1 194 ? -0.654 12.250 -17.761 1.00 92.81 194 LEU A N 1
ATOM 1515 C CA . LEU A 1 194 ? -0.899 13.488 -17.033 1.00 92.81 194 LEU A CA 1
ATOM 1516 C C . LEU A 1 194 ? -1.865 13.221 -15.876 1.00 92.81 194 LEU A C 1
ATOM 1518 O O . LEU A 1 194 ? -2.915 12.607 -16.059 1.00 92.81 194 LEU A O 1
ATOM 1522 N N . TYR A 1 195 ? -1.499 13.697 -14.692 1.00 93.06 195 TYR A N 1
ATOM 1523 C CA . TYR A 1 195 ? -2.378 13.689 -13.534 1.00 93.06 195 TYR A CA 1
ATOM 1524 C C . TYR A 1 195 ? -3.245 14.944 -13.528 1.00 93.06 195 TYR A C 1
ATOM 1526 O O . TYR A 1 195 ? -2.723 16.057 -13.477 1.00 93.06 195 TYR A O 1
ATOM 1534 N N . ASP A 1 196 ? -4.558 14.751 -13.528 1.00 93.25 196 ASP A N 1
ATOM 1535 C CA . ASP A 1 196 ? -5.545 15.811 -13.377 1.00 93.25 196 ASP A CA 1
ATOM 1536 C C . ASP A 1 196 ? -6.214 15.691 -11.996 1.00 93.25 196 ASP A C 1
ATOM 1538 O O . ASP A 1 196 ? -6.981 14.750 -11.771 1.00 93.25 196 ASP A O 1
ATOM 1542 N N . PRO A 1 197 ? -5.970 16.630 -11.064 1.00 89.56 197 PRO A N 1
ATOM 1543 C CA . PRO A 1 197 ? -6.564 16.594 -9.732 1.00 89.56 197 PRO A CA 1
ATOM 1544 C C . PRO A 1 197 ? -8.093 16.527 -9.739 1.00 89.56 197 PRO A C 1
ATOM 1546 O O . PRO A 1 197 ? -8.662 15.949 -8.822 1.00 89.56 197 PRO A O 1
ATOM 1549 N N . VAL A 1 198 ? -8.768 17.078 -10.752 1.00 88.44 198 VAL A N 1
ATOM 1550 C CA . VAL A 1 198 ? -10.237 17.085 -10.817 1.00 88.44 198 VAL A CA 1
ATOM 1551 C C . VAL A 1 198 ? -10.779 15.689 -11.116 1.00 88.44 198 VAL A C 1
ATOM 1553 O O . VAL A 1 198 ? -11.807 15.295 -10.573 1.00 88.44 198 VAL A O 1
ATOM 1556 N N . THR A 1 199 ? -10.091 14.923 -11.965 1.00 90.25 199 THR A N 1
ATOM 1557 C CA . THR A 1 199 ? -10.597 13.635 -12.465 1.00 90.25 199 THR A CA 1
ATOM 1558 C C . THR A 1 199 ? -9.840 12.407 -11.954 1.00 90.25 199 THR A C 1
ATOM 1560 O O . THR A 1 199 ? -10.299 11.279 -12.152 1.00 90.25 199 THR A O 1
ATOM 1563 N N . ASN A 1 200 ? -8.690 12.601 -11.304 1.00 94.12 200 ASN A N 1
ATOM 1564 C CA . ASN A 1 200 ? -7.849 11.553 -10.720 1.00 94.12 200 ASN A CA 1
ATOM 1565 C C . ASN A 1 200 ? -7.799 11.597 -9.190 1.00 94.12 200 ASN A C 1
ATOM 1567 O O . ASN A 1 200 ? -6.950 10.941 -8.588 1.00 94.12 200 ASN A O 1
ATOM 1571 N N . THR A 1 201 ? -8.707 12.337 -8.564 1.00 91.31 201 THR A N 1
ATOM 1572 C CA . THR A 1 201 ? -8.964 12.268 -7.124 1.00 91.31 201 THR A CA 1
ATOM 1573 C C . THR A 1 201 ? -10.435 11.997 -6.866 1.00 91.31 201 THR A C 1
ATOM 1575 O O . THR A 1 201 ? -11.239 11.904 -7.796 1.00 91.31 201 THR A O 1
ATOM 1578 N N . MET A 1 202 ? -10.786 11.853 -5.592 1.00 87.69 202 MET A N 1
ATOM 1579 C CA . MET A 1 202 ? -12.162 11.707 -5.151 1.00 87.69 202 MET A CA 1
ATOM 1580 C C . MET A 1 202 ? -12.399 12.555 -3.923 1.00 87.69 202 MET A C 1
ATOM 1582 O O . MET A 1 202 ? -11.521 12.691 -3.074 1.00 87.69 202 MET A O 1
ATOM 1586 N N . GLU A 1 203 ? -13.604 13.093 -3.829 1.00 85.25 203 GLU A N 1
ATOM 1587 C CA . GLU A 1 203 ? -14.057 13.800 -2.643 1.00 85.25 203 GLU A CA 1
ATOM 1588 C C . GLU A 1 203 ? -13.968 12.926 -1.387 1.00 85.25 203 GLU A C 1
ATOM 1590 O O . GLU A 1 203 ? -14.236 11.726 -1.425 1.00 85.25 203 GLU A O 1
ATOM 1595 N N . GLY A 1 204 ? -13.558 13.527 -0.274 1.00 81.62 204 GLY A N 1
ATOM 1596 C CA . GLY A 1 204 ? -13.271 12.834 0.977 1.00 81.62 204 GLY A CA 1
ATOM 1597 C C . GLY A 1 204 ? -11.874 12.212 1.034 1.00 81.62 204 GLY A C 1
ATOM 1598 O O . GLY A 1 204 ? -11.428 11.847 2.116 1.00 81.62 204 GLY A O 1
ATOM 1599 N N . THR A 1 205 ? -11.157 12.098 -0.089 1.00 86.69 205 THR A N 1
ATOM 1600 C CA . THR A 1 205 ? -9.823 11.480 -0.143 1.00 86.69 205 THR A CA 1
ATOM 1601 C C . THR A 1 205 ? -8.910 12.131 -1.193 1.00 86.69 205 THR A C 1
ATOM 1603 O O . THR A 1 205 ? -8.107 11.428 -1.812 1.00 86.69 205 THR A O 1
ATOM 1606 N N . ARG A 1 206 ? -9.041 13.441 -1.466 1.00 89.94 206 ARG A N 1
ATOM 1607 C CA . ARG A 1 206 ? -8.241 14.106 -2.518 1.00 89.94 206 ARG A CA 1
ATOM 1608 C C . ARG A 1 206 ? -6.780 14.256 -2.126 1.00 89.94 206 ARG A C 1
ATOM 1610 O O . ARG A 1 206 ? -5.895 14.228 -2.979 1.00 89.94 206 ARG A O 1
ATOM 1617 N N . ASP A 1 207 ? -6.547 14.404 -0.832 1.00 91.12 207 ASP A N 1
ATOM 1618 C CA . ASP A 1 207 ? -5.235 14.449 -0.218 1.00 91.12 207 ASP A CA 1
ATOM 1619 C C . ASP A 1 207 ? -5.223 13.675 1.107 1.00 91.12 207 ASP A C 1
ATOM 1621 O O . ASP A 1 207 ? -6.243 13.156 1.572 1.00 91.12 207 ASP A O 1
ATOM 1625 N N . GLN A 1 208 ? -4.034 13.568 1.699 1.00 91.62 208 GLN A N 1
ATOM 1626 C CA . GLN A 1 208 ? -3.809 12.819 2.931 1.00 91.62 208 GLN A CA 1
ATOM 1627 C C . GLN A 1 208 ? -4.629 13.374 4.100 1.00 91.62 208 GLN A C 1
ATOM 1629 O O . GLN A 1 208 ? -5.166 12.600 4.889 1.00 91.62 208 GLN A O 1
ATOM 1634 N N . LYS A 1 209 ? -4.775 14.700 4.197 1.00 92.75 209 LYS A N 1
ATOM 1635 C CA . LYS A 1 209 ? -5.526 15.342 5.278 1.00 92.75 209 LYS A CA 1
ATOM 1636 C C . LYS A 1 209 ? -7.010 15.022 5.161 1.00 92.75 209 LYS A C 1
ATOM 1638 O O . LYS A 1 209 ? -7.631 14.653 6.157 1.00 92.75 209 LYS A O 1
ATOM 1643 N N . GLU A 1 210 ? -7.576 15.148 3.966 1.00 94.38 210 GLU A N 1
ATOM 1644 C CA . GLU A 1 210 ? -8.972 14.811 3.703 1.00 94.38 210 GLU A CA 1
ATOM 1645 C C . GLU A 1 210 ? -9.221 13.320 3.959 1.00 94.38 210 GLU A C 1
ATOM 1647 O O . GLU A 1 210 ? -10.148 12.984 4.694 1.00 94.38 210 GLU A O 1
ATOM 1652 N N . HIS A 1 211 ? -8.329 12.444 3.473 1.00 95.31 211 HIS A N 1
ATOM 1653 C CA . HIS A 1 211 ? -8.416 11.001 3.698 1.00 95.31 211 HIS A CA 1
ATOM 1654 C C . HIS A 1 211 ? -8.403 10.656 5.192 1.00 95.31 211 HIS A C 1
ATOM 1656 O O . HIS A 1 211 ? -9.322 9.998 5.673 1.00 95.31 211 HIS A O 1
ATOM 1662 N N . ILE A 1 212 ? -7.419 11.141 5.956 1.00 95.75 212 ILE A N 1
ATOM 1663 C CA . ILE A 1 212 ? -7.334 10.902 7.406 1.00 95.75 212 ILE A CA 1
ATOM 1664 C C . ILE A 1 212 ? -8.568 11.466 8.122 1.00 95.75 212 ILE A C 1
ATOM 1666 O O . ILE A 1 212 ? -9.134 10.804 8.993 1.00 95.75 212 ILE A O 1
ATOM 1670 N N . THR A 1 213 ? -9.034 12.655 7.728 1.00 95.75 213 THR A N 1
ATOM 1671 C CA . THR A 1 213 ? -10.252 13.259 8.288 1.00 95.75 213 THR A CA 1
ATOM 1672 C C . THR A 1 213 ? -11.468 12.366 8.046 1.00 95.75 213 THR A C 1
ATOM 1674 O O . THR A 1 213 ? -12.241 12.133 8.977 1.00 95.75 213 THR A O 1
ATOM 1677 N N . TYR A 1 214 ? -11.617 11.82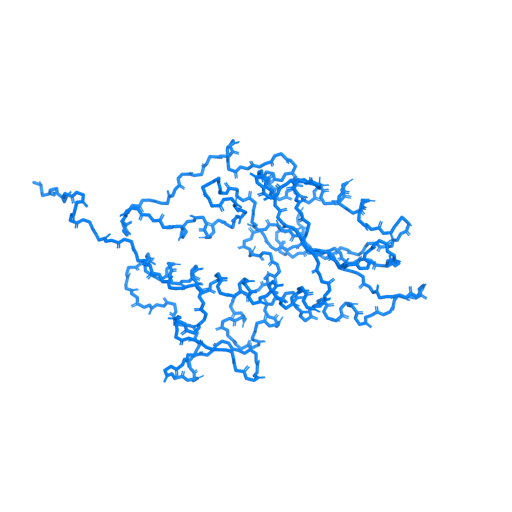3 6.835 1.00 96.19 214 TYR A N 1
ATOM 1678 C CA . TYR A 1 214 ? -12.681 10.884 6.484 1.00 96.19 214 TYR A CA 1
ATOM 1679 C C . TYR A 1 214 ? -12.580 9.586 7.294 1.00 96.19 214 TYR A C 1
ATOM 1681 O O . TYR A 1 214 ? -13.587 9.115 7.825 1.00 96.19 214 TYR A O 1
ATOM 1689 N N . ILE A 1 215 ? -11.374 9.030 7.462 1.00 96.81 215 ILE A N 1
ATOM 1690 C CA . ILE A 1 215 ? -11.165 7.842 8.300 1.00 96.81 215 ILE A CA 1
ATOM 1691 C C . ILE A 1 215 ? -11.643 8.101 9.732 1.00 96.81 215 ILE A C 1
ATOM 1693 O O . ILE A 1 215 ? -12.433 7.328 10.271 1.00 96.81 215 ILE A O 1
ATOM 1697 N N . LEU A 1 216 ? -11.195 9.195 10.344 1.00 96.62 216 LEU A N 1
ATOM 1698 C CA . LEU A 1 216 ? -11.501 9.499 11.742 1.00 96.62 216 LEU A CA 1
ATOM 1699 C C . LEU A 1 216 ? -12.973 9.862 11.960 1.00 96.62 216 LEU A C 1
ATOM 1701 O O . LEU A 1 216 ? -13.545 9.507 12.987 1.00 96.62 216 LEU A O 1
ATOM 1705 N N . SER A 1 217 ? -13.582 10.558 11.001 1.00 96.19 217 SER A N 1
ATOM 1706 C CA . SER A 1 217 ? -14.919 11.136 11.157 1.00 96.19 217 SER A CA 1
ATOM 1707 C C . SER A 1 217 ? -16.035 10.220 10.657 1.00 96.19 217 SER A C 1
ATOM 1709 O O . SER A 1 217 ? -17.163 10.337 11.127 1.00 96.19 217 SER A O 1
ATOM 1711 N N . ILE A 1 218 ? -15.742 9.315 9.715 1.00 96.56 218 ILE A N 1
ATOM 1712 C CA . ILE A 1 218 ? -16.734 8.433 9.084 1.00 96.56 218 ILE A CA 1
ATOM 1713 C C . ILE A 1 218 ? -16.382 6.965 9.308 1.00 96.56 218 ILE A C 1
ATOM 1715 O O . ILE A 1 218 ? -17.202 6.223 9.840 1.00 96.56 218 ILE A O 1
ATOM 1719 N N . VAL A 1 219 ? -15.172 6.528 8.949 1.00 97.06 219 VAL A N 1
ATOM 1720 C CA . VAL A 1 219 ? -14.824 5.095 9.000 1.00 97.06 219 VAL A CA 1
ATOM 1721 C C . VAL A 1 219 ? -14.780 4.571 10.428 1.00 97.06 219 VAL A C 1
ATOM 1723 O O . VAL A 1 219 ? -15.412 3.561 10.721 1.00 97.06 219 VAL A O 1
ATOM 1726 N N . VAL A 1 220 ? -14.075 5.259 11.326 1.00 97.94 220 VAL A N 1
ATOM 1727 C CA . VAL A 1 220 ? -13.956 4.840 12.727 1.00 97.94 220 VAL A CA 1
ATOM 1728 C C . VAL A 1 220 ? -15.335 4.756 13.400 1.00 97.94 220 VAL A C 1
ATOM 1730 O O . VAL A 1 220 ? -15.635 3.697 13.947 1.00 97.94 220 VAL A O 1
ATOM 1733 N N . PRO A 1 221 ? -16.219 5.773 13.331 1.00 97.19 221 PRO A N 1
ATOM 1734 C CA . PRO A 1 221 ? -17.559 5.669 13.913 1.00 97.19 221 PRO A CA 1
ATOM 1735 C C . PRO A 1 221 ? -18.448 4.586 13.292 1.00 97.19 221 PRO A C 1
ATOM 1737 O O . PRO A 1 221 ? -19.312 4.056 13.986 1.00 97.19 221 PRO A O 1
ATOM 1740 N N . MET A 1 222 ? -18.265 4.279 12.003 1.00 97.25 222 MET A N 1
ATOM 1741 C CA . MET A 1 222 ? -19.089 3.299 11.288 1.00 97.25 222 MET A CA 1
ATOM 1742 C C . MET A 1 222 ? -18.634 1.852 11.490 1.00 97.25 222 MET A C 1
ATOM 1744 O O . MET A 1 222 ? -19.481 0.965 11.543 1.00 97.25 222 MET A O 1
ATOM 1748 N N . LEU A 1 223 ? -17.323 1.602 11.567 1.00 97.44 223 LEU A N 1
ATOM 1749 C CA . LEU A 1 223 ? -16.771 0.245 11.653 1.00 97.44 223 LEU A CA 1
ATOM 1750 C C . LEU A 1 223 ? -16.447 -0.181 13.088 1.00 97.44 223 LEU A C 1
ATOM 1752 O O . LEU A 1 223 ? -16.623 -1.348 13.435 1.00 97.44 223 LEU A O 1
ATOM 1756 N N . CYS A 1 224 ? -15.959 0.731 13.932 1.00 97.00 224 CYS A N 1
ATOM 1757 C CA . CYS A 1 224 ? -15.547 0.379 15.288 1.00 97.00 224 CYS A CA 1
ATOM 1758 C C . CYS A 1 224 ? -16.749 0.201 16.219 1.00 97.00 224 CYS A C 1
ATOM 1760 O O . CYS A 1 224 ? -17.765 0.892 16.118 1.00 97.00 224 CYS A O 1
ATOM 1762 N N . ARG A 1 225 ? -16.591 -0.672 17.220 1.00 95.12 225 ARG A N 1
ATOM 1763 C CA . ARG A 1 225 ? -17.539 -0.789 18.332 1.00 95.12 225 ARG A CA 1
ATOM 1764 C C . ARG A 1 225 ? -17.813 0.580 18.966 1.00 95.12 225 ARG A C 1
ATOM 1766 O O . ARG A 1 225 ? -16.892 1.270 19.406 1.00 95.12 225 ARG A O 1
ATOM 1773 N N . LYS A 1 226 ? -19.091 0.936 19.119 1.00 94.12 226 LYS A N 1
ATOM 1774 C CA . LYS A 1 226 ? -19.501 2.150 19.840 1.00 94.12 226 LYS A CA 1
ATOM 1775 C C . LYS A 1 226 ? -18.957 2.137 21.275 1.00 94.12 226 LYS A C 1
ATOM 1777 O O . LYS A 1 226 ? -19.200 1.191 22.023 1.00 94.12 226 LYS A O 1
ATOM 1782 N N . GLY A 1 227 ? -18.242 3.198 21.653 1.00 91.00 227 GLY A N 1
ATOM 1783 C CA . GLY A 1 227 ? -17.587 3.320 22.962 1.00 91.00 227 GLY A CA 1
ATOM 1784 C C . GLY A 1 227 ? -16.287 2.516 23.110 1.00 91.00 227 GLY A C 1
ATOM 1785 O O . GLY A 1 227 ? -15.712 2.517 24.193 1.00 91.00 227 GLY A O 1
ATOM 1786 N N . GLY A 1 228 ? -15.823 1.839 22.054 1.00 92.31 228 GLY A N 1
ATOM 1787 C CA . GLY A 1 228 ? -14.522 1.174 22.030 1.00 92.31 228 GLY A CA 1
ATOM 1788 C C . GLY A 1 228 ? -13.360 2.169 21.998 1.00 92.31 228 GLY A C 1
ATOM 1789 O O . GLY A 1 228 ? -13.502 3.313 21.558 1.00 92.31 228 GLY A O 1
ATOM 1790 N N . LYS A 1 229 ? -12.187 1.726 22.456 1.00 94.94 229 LYS A N 1
ATOM 1791 C CA . LYS A 1 229 ? -10.960 2.526 22.432 1.00 94.94 229 LYS A CA 1
ATOM 1792 C C . LYS A 1 229 ? -10.295 2.440 21.060 1.00 94.94 229 LYS A C 1
ATOM 1794 O O . LYS A 1 229 ? -10.103 1.341 20.541 1.00 94.94 229 LYS A O 1
ATOM 1799 N N . VAL A 1 230 ? -9.871 3.579 20.519 1.00 96.88 230 VAL A N 1
ATOM 1800 C CA . VAL A 1 230 ? -9.047 3.641 19.306 1.00 96.88 230 VAL A CA 1
ATOM 1801 C C . VAL A 1 230 ? -7.666 4.178 19.663 1.00 96.88 230 VAL A C 1
ATOM 1803 O O . VAL A 1 230 ? -7.548 5.296 20.158 1.00 96.88 230 VAL A O 1
ATOM 1806 N N . ASP A 1 231 ? -6.632 3.373 19.431 1.00 97.00 231 ASP A N 1
ATOM 1807 C CA . ASP A 1 231 ? -5.234 3.801 19.494 1.00 97.00 231 ASP A CA 1
ATOM 1808 C C . ASP A 1 231 ? -4.782 4.152 18.066 1.00 97.00 231 ASP A C 1
ATOM 1810 O O . ASP A 1 231 ? -5.040 3.390 17.136 1.00 97.00 231 ASP A O 1
ATOM 1814 N N . VAL A 1 232 ? -4.130 5.299 17.867 1.00 97.88 232 VAL A N 1
ATOM 1815 C CA . VAL A 1 232 ? -3.688 5.745 16.535 1.00 97.88 232 VAL A CA 1
ATOM 1816 C C . VAL A 1 232 ? -2.171 5.666 16.447 1.00 97.88 232 VAL A C 1
ATOM 1818 O O . VAL A 1 232 ? -1.467 6.229 17.282 1.00 97.88 232 VAL A O 1
ATOM 1821 N N . ILE A 1 233 ? -1.672 4.987 15.418 1.00 97.75 233 ILE A N 1
ATOM 1822 C CA . ILE A 1 233 ? -0.259 4.969 15.046 1.00 97.75 233 ILE A CA 1
ATOM 1823 C C . ILE A 1 233 ? -0.151 5.656 13.690 1.00 97.75 233 ILE A C 1
ATOM 1825 O O . ILE A 1 233 ? -0.778 5.224 12.726 1.00 97.75 233 ILE A O 1
ATOM 1829 N N . ALA A 1 234 ? 0.644 6.716 13.609 1.00 95.81 234 ALA A N 1
ATOM 1830 C CA . ALA A 1 234 ? 0.892 7.430 12.366 1.00 95.81 234 ALA A CA 1
ATOM 1831 C C . ALA A 1 234 ? 2.368 7.330 11.982 1.00 95.81 234 ALA A C 1
ATOM 1833 O O . ALA A 1 234 ? 3.247 7.547 12.818 1.00 95.81 234 ALA A O 1
ATOM 1834 N N . ILE A 1 235 ? 2.637 6.980 10.724 1.00 93.12 235 ILE A N 1
ATOM 1835 C CA . ILE A 1 235 ? 3.992 6.786 10.204 1.00 93.12 235 ILE A CA 1
ATOM 1836 C C . ILE A 1 235 ? 4.392 7.990 9.346 1.00 93.12 235 ILE A C 1
ATOM 1838 O O . ILE A 1 235 ? 3.645 8.412 8.466 1.00 93.12 235 ILE A O 1
ATOM 1842 N N . ALA A 1 236 ? 5.605 8.499 9.575 1.00 90.44 236 ALA A N 1
ATOM 1843 C CA . ALA A 1 236 ? 6.248 9.533 8.766 1.00 90.44 236 ALA A CA 1
ATOM 1844 C C . ALA A 1 236 ? 5.397 10.807 8.593 1.00 90.44 236 ALA A C 1
ATOM 1846 O O . ALA A 1 236 ? 5.187 11.544 9.556 1.00 90.44 236 ALA A O 1
ATOM 1847 N N . ASP A 1 237 ? 4.962 11.107 7.370 1.00 90.38 237 ASP A N 1
ATOM 1848 C CA . ASP A 1 237 ? 4.209 12.317 7.042 1.00 90.38 237 ASP A CA 1
ATOM 1849 C C . ASP A 1 237 ? 2.752 12.279 7.514 1.00 90.38 237 ASP A C 1
ATOM 1851 O O . ASP A 1 237 ? 2.209 13.337 7.815 1.00 90.38 237 ASP A O 1
ATOM 1855 N N . SER A 1 238 ? 2.166 11.094 7.719 1.00 90.88 238 SER A N 1
ATOM 1856 C CA . SER A 1 238 ? 0.829 10.946 8.320 1.00 90.88 238 SER A CA 1
ATOM 1857 C C . SER A 1 238 ? 0.746 11.417 9.776 1.00 90.88 238 SER A C 1
ATOM 1859 O O . SER A 1 238 ? -0.354 11.531 10.311 1.00 90.88 238 SER A O 1
ATOM 1861 N N . ALA A 1 239 ? 1.881 11.635 10.449 1.00 88.75 239 ALA A N 1
ATOM 1862 C CA . ALA A 1 239 ? 1.922 12.108 11.835 1.00 88.75 239 ALA A CA 1
ATOM 1863 C C . ALA A 1 239 ? 1.857 13.643 11.969 1.00 88.75 239 ALA A C 1
ATOM 1865 O O . ALA A 1 239 ? 1.891 14.148 13.092 1.00 88.75 239 ALA A O 1
ATOM 1866 N N . ARG A 1 240 ? 1.836 14.374 10.848 1.00 78.25 240 ARG A N 1
ATOM 1867 C CA . ARG A 1 240 ? 1.819 15.843 10.794 1.00 78.25 240 ARG A CA 1
ATOM 1868 C C . ARG A 1 240 ? 0.406 16.379 10.614 1.00 78.25 240 ARG A C 1
ATOM 1870 O O . ARG A 1 240 ? 0.133 17.445 11.205 1.00 78.25 240 ARG A O 1
#

Sequence (240 aa):
MFRLLPCGLPKDPEYPTDLESLGYFVNDEDEIRSIENPKYYFKYFINRTERYNERQREAMNTAIRTIVSSRLAAEGMETHLLPLSTPPSVPHIPILASTHIATAARTILLLGEATQDLGIFALRIIGGHGGINAGSAVDFVKYAHSQVSPDGGRTAVILANCGQLRWNRRQGRAMTRVSWDSQTRESAVHDAPLYDPVTNTMEGTRDQKEHITYILSIVVPMLCRKGGKVDVIAIADSAR

Radius of gyration: 19.66 Å; chains: 1; bounding box: 43×38×68 Å